Protein AF-A0A965GCB8-F1 (afdb_monomer)

Structure (mmCIF, N/CA/C/O backbone):
data_AF-A0A965GCB8-F1
#
_entry.id   AF-A0A965GCB8-F1
#
loop_
_atom_site.group_PDB
_atom_site.id
_atom_site.type_symbol
_atom_site.label_atom_id
_atom_site.label_alt_id
_atom_site.label_comp_id
_atom_site.label_asym_id
_atom_site.label_entity_id
_atom_site.label_seq_id
_atom_site.pdbx_PDB_ins_code
_atom_site.Cartn_x
_atom_site.Cartn_y
_atom_site.Cartn_z
_atom_site.occupancy
_atom_site.B_iso_or_equiv
_atom_site.auth_seq_id
_atom_site.auth_comp_id
_atom_site.auth_asym_id
_atom_site.auth_atom_id
_atom_site.pdbx_PDB_model_num
ATOM 1 N N . LEU A 1 1 ? 2.296 13.313 21.727 1.00 61.16 1 LEU A N 1
ATOM 2 C CA . LEU A 1 1 ? 1.169 13.905 22.484 1.00 61.16 1 LEU A CA 1
ATOM 3 C C . LEU A 1 1 ? 0.955 13.072 23.734 1.00 61.16 1 LEU A C 1
ATOM 5 O O . LEU A 1 1 ? 0.943 11.854 23.620 1.00 61.16 1 LEU A O 1
ATOM 9 N N . GLY A 1 2 ? 0.827 13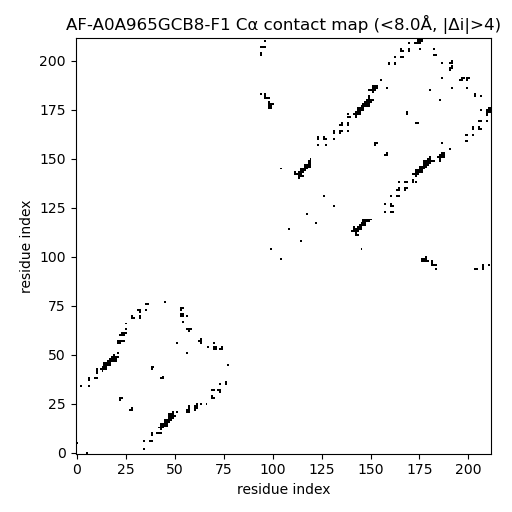.694 24.905 1.00 87.06 2 GLY A N 1
ATOM 10 C CA . GLY A 1 2 ? 0.393 12.970 26.103 1.00 87.06 2 GLY A CA 1
ATOM 11 C C . GLY A 1 2 ? -1.091 12.593 26.010 1.00 87.06 2 GLY A C 1
ATOM 12 O O . GLY A 1 2 ? -1.841 13.220 25.263 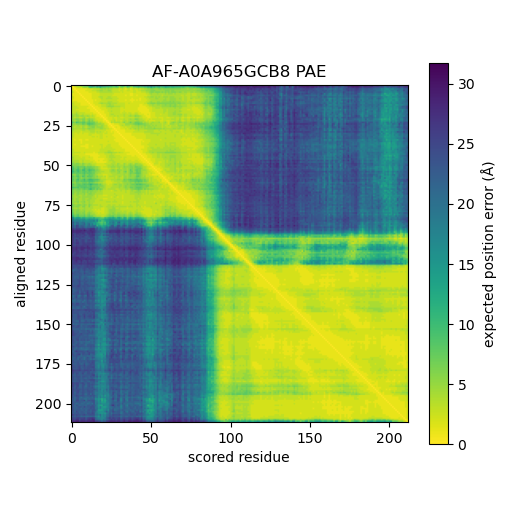1.00 87.06 2 GLY A O 1
ATOM 13 N N . PHE A 1 3 ? -1.528 11.600 26.789 1.00 90.69 3 PHE A N 1
ATOM 14 C CA . PHE A 1 3 ? -2.910 11.096 26.778 1.00 90.69 3 PHE A CA 1
ATOM 15 C C . PHE A 1 3 ? -3.968 12.210 26.917 1.00 90.69 3 PHE A C 1
ATOM 17 O O . PHE A 1 3 ? -4.876 12.316 26.096 1.00 90.69 3 PHE A O 1
ATOM 24 N N . ALA A 1 4 ? -3.822 13.087 27.918 1.00 91.69 4 ALA A N 1
ATOM 25 C CA . ALA A 1 4 ? -4.780 14.168 28.179 1.00 91.69 4 ALA A CA 1
ATOM 26 C C . ALA A 1 4 ? -4.882 15.165 27.012 1.00 91.69 4 ALA A C 1
ATOM 28 O O . ALA A 1 4 ? -5.954 15.696 26.704 1.00 91.69 4 ALA A O 1
ATOM 29 N N . GLU A 1 5 ? -3.763 15.404 26.333 1.00 94.62 5 GLU A N 1
ATOM 30 C CA . GLU A 1 5 ? -3.723 16.308 25.195 1.00 94.62 5 GLU A CA 1
ATOM 31 C C . GLU A 1 5 ? -4.331 15.663 23.952 1.00 94.62 5 GLU A C 1
ATOM 33 O O . GLU A 1 5 ? -5.097 16.318 23.250 1.00 94.62 5 GLU A O 1
ATOM 38 N N . ALA A 1 6 ? -4.097 14.364 23.737 1.00 93.69 6 ALA A N 1
ATOM 39 C CA . ALA A 1 6 ? -4.790 13.604 22.703 1.00 93.69 6 ALA A CA 1
ATOM 40 C C . ALA A 1 6 ? -6.312 13.675 22.908 1.00 93.69 6 ALA A C 1
ATOM 42 O O . ALA A 1 6 ? -7.025 14.096 22.002 1.00 93.69 6 ALA A O 1
ATOM 43 N N . VAL A 1 7 ? -6.821 13.382 24.112 1.00 94.94 7 VAL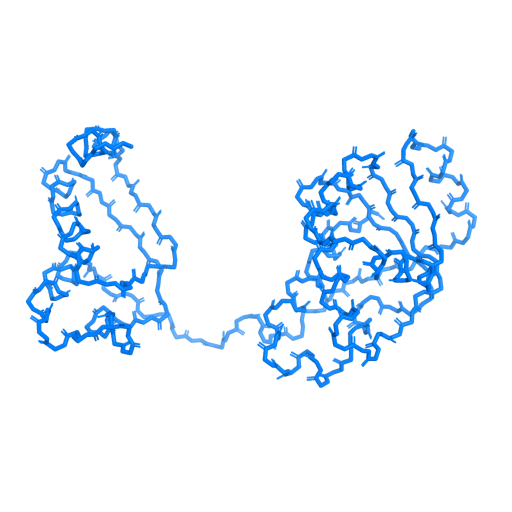 A N 1
ATOM 44 C CA . VAL A 1 7 ? -8.263 13.492 24.411 1.00 94.94 7 VAL A CA 1
ATOM 45 C C . VAL A 1 7 ? -8.783 14.899 24.109 1.00 94.94 7 VAL A C 1
ATOM 47 O O . VAL A 1 7 ? -9.825 15.054 23.475 1.00 94.94 7 VAL A O 1
ATOM 50 N N . THR A 1 8 ? -8.047 15.940 24.505 1.00 95.38 8 THR A N 1
ATOM 51 C CA . THR A 1 8 ? -8.426 17.333 24.227 1.00 95.38 8 THR A CA 1
ATOM 52 C C . THR A 1 8 ? -8.500 17.616 22.727 1.00 95.38 8 THR A C 1
ATOM 54 O O . THR A 1 8 ? -9.491 18.178 22.259 1.00 95.38 8 THR A O 1
ATOM 57 N N . GLN A 1 9 ? -7.496 17.208 21.951 1.00 95.75 9 GLN A N 1
ATOM 58 C CA . GLN A 1 9 ? -7.475 17.446 20.507 1.00 95.75 9 GLN A CA 1
ATOM 59 C C . GLN A 1 9 ? -8.575 16.670 19.783 1.00 95.75 9 GLN A C 1
ATOM 61 O O . GLN A 1 9 ? -9.304 17.251 18.980 1.00 95.75 9 GLN A O 1
ATOM 66 N N . PHE A 1 10 ? -8.742 15.388 20.107 1.00 95.56 10 PHE A N 1
ATOM 67 C CA . PHE A 1 10 ? -9.727 14.536 19.450 1.00 95.56 10 PHE A CA 1
ATOM 68 C C . PHE A 1 10 ? -11.166 14.838 19.890 1.00 95.56 10 PHE A C 1
ATOM 70 O O . PHE A 1 10 ? -12.093 14.621 19.114 1.00 95.56 10 PHE A O 1
ATOM 77 N N . SER A 1 11 ? -11.371 15.437 21.070 1.00 95.81 11 SER A N 1
ATOM 78 C CA . SER A 1 11 ? -12.710 15.838 21.531 1.00 95.81 11 SER A CA 1
ATOM 79 C C . SER A 1 11 ? -13.375 16.936 20.698 1.00 95.81 11 SER A C 1
ATOM 81 O O . SER A 1 11 ? -14.570 17.176 20.841 1.00 95.81 11 SER A O 1
ATOM 83 N N . LYS A 1 12 ? -12.620 17.603 19.819 1.00 96.00 12 LYS A N 1
ATOM 84 C CA . LYS A 1 12 ? -13.145 18.613 18.892 1.00 96.00 12 LYS A CA 1
ATOM 85 C C . LYS A 1 12 ? -13.920 18.000 17.717 1.00 96.00 12 LYS A C 1
ATOM 87 O O . LYS A 1 12 ? -14.656 18.719 17.043 1.00 96.00 12 LYS A O 1
ATOM 92 N N . TYR A 1 13 ? -13.755 16.704 17.452 1.00 96.81 13 TYR A N 1
ATOM 93 C CA . TYR A 1 13 ? -14.414 16.012 16.344 1.00 96.81 13 TYR A CA 1
ATOM 94 C C . TYR A 1 13 ? -15.725 15.360 16.786 1.00 96.81 13 TYR A C 1
ATOM 96 O O . TYR A 1 13 ? -15.893 14.985 17.938 1.00 96.81 13 TYR A O 1
ATOM 104 N N . LYS A 1 14 ? -16.661 15.185 15.847 1.00 96.00 14 LYS A N 1
ATOM 105 C CA . LYS A 1 14 ? -17.931 14.476 16.099 1.00 96.00 14 LYS A CA 1
ATOM 106 C C . LYS A 1 14 ? -17.857 12.978 15.788 1.00 96.00 14 LYS A C 1
ATOM 108 O O . LYS A 1 14 ? -18.641 12.204 16.330 1.00 96.00 14 LYS A O 1
ATOM 113 N N . LEU A 1 15 ? -16.943 12.586 14.901 1.00 95.44 15 LEU A N 1
ATOM 114 C CA . LEU A 1 15 ? -16.736 11.217 14.440 1.00 95.44 15 LEU A CA 1
ATOM 115 C C . LEU A 1 15 ? -15.235 10.962 14.298 1.00 95.44 15 LEU A C 1
ATOM 117 O O . LEU A 1 15 ? -14.533 11.774 13.697 1.00 95.44 15 LEU A O 1
ATOM 121 N N . LEU A 1 16 ? -14.778 9.832 14.824 1.00 94.31 16 LEU A N 1
ATOM 122 C CA . LEU A 1 16 ? -13.438 9.307 14.625 1.00 94.31 16 LEU A CA 1
ATOM 123 C C . LEU A 1 16 ? -13.535 7.976 13.871 1.00 94.31 16 LEU A C 1
ATOM 125 O O . LEU A 1 16 ? -14.153 7.030 14.359 1.00 94.31 16 LEU A O 1
ATOM 129 N N . CYS A 1 17 ? -12.937 7.918 12.684 1.00 94.75 17 CYS A N 1
ATOM 130 C CA . CYS A 1 17 ? -12.847 6.696 11.889 1.00 94.75 17 CYS A CA 1
ATOM 131 C C . CYS A 1 17 ? -11.462 6.077 12.084 1.00 94.75 17 CYS A C 1
ATOM 133 O O . CYS A 1 17 ? -10.464 6.752 11.835 1.00 94.75 17 CYS A O 1
ATOM 135 N N . ILE A 1 18 ? -11.404 4.824 12.530 1.00 90.94 18 ILE A N 1
ATOM 136 C CA . ILE A 1 18 ? -10.150 4.092 12.733 1.00 90.94 18 ILE A CA 1
ATOM 137 C C . ILE A 1 18 ? -10.144 2.897 11.790 1.00 90.94 18 ILE A C 1
ATOM 139 O O . ILE A 1 18 ? -10.986 2.008 11.899 1.00 90.94 18 ILE A O 1
ATOM 143 N N . ASP A 1 19 ? -9.209 2.897 10.853 1.00 91.69 19 ASP A N 1
ATOM 144 C CA . ASP A 1 19 ? -9.003 1.758 9.968 1.00 91.69 19 ASP A CA 1
ATOM 145 C C . ASP A 1 19 ? -8.098 0.723 10.650 1.00 91.69 19 ASP A C 1
ATOM 147 O O . ASP A 1 19 ? -7.233 1.096 11.442 1.00 91.69 19 ASP A O 1
ATOM 151 N N . GLU A 1 20 ? -8.317 -0.557 10.358 1.00 89.88 20 GLU A N 1
ATOM 152 C CA . GLU A 1 20 ? -7.523 -1.695 10.847 1.00 89.88 20 GLU A CA 1
ATOM 153 C C . GLU A 1 20 ? -7.314 -1.693 12.376 1.00 89.88 20 GLU A C 1
ATOM 155 O O . GLU A 1 20 ? -6.198 -1.755 12.887 1.00 89.88 20 GLU A O 1
ATOM 160 N N . PHE A 1 21 ? -8.412 -1.621 13.133 1.00 89.94 21 PHE A N 1
ATOM 161 C CA . PHE A 1 21 ? -8.385 -1.610 14.593 1.00 89.94 21 PHE A CA 1
ATOM 162 C C . PHE A 1 21 ? -7.965 -2.972 15.169 1.00 89.94 21 PHE A C 1
ATOM 164 O O . PHE A 1 21 ? -8.714 -3.954 15.094 1.00 89.94 21 PHE A O 1
ATOM 171 N N . GLU A 1 22 ? -6.783 -3.004 15.785 1.00 87.12 22 GLU A N 1
ATOM 172 C CA . GLU A 1 22 ? -6.173 -4.169 16.431 1.00 87.12 22 GLU A CA 1
ATOM 173 C C . GLU A 1 22 ? -5.554 -3.774 17.788 1.00 87.12 22 GLU A C 1
ATOM 175 O O . GLU A 1 22 ? -5.280 -2.600 18.042 1.00 87.12 22 GLU A O 1
ATOM 180 N N . LEU A 1 23 ? -5.371 -4.753 18.683 1.00 86.44 23 LEU A N 1
ATOM 181 C CA . LEU A 1 23 ? -4.733 -4.574 19.992 1.00 86.44 23 LEU A CA 1
ATOM 182 C C . LEU A 1 23 ? -3.497 -5.472 20.071 1.00 86.44 23 LEU A C 1
ATOM 184 O O . LEU A 1 23 ? -3.629 -6.695 19.998 1.00 86.44 23 LEU A O 1
ATOM 188 N N . ASP A 1 24 ? -2.321 -4.869 20.230 1.00 83.62 24 ASP A N 1
ATOM 189 C CA . ASP A 1 24 ? -1.038 -5.579 20.157 1.00 83.62 24 ASP A CA 1
ATOM 190 C C . ASP A 1 24 ? -0.452 -5.932 21.524 1.00 83.62 24 ASP A C 1
ATOM 192 O O . ASP A 1 24 ? 0.185 -6.977 21.668 1.00 83.62 24 ASP A O 1
ATOM 196 N N . ASP A 1 25 ? -0.707 -5.116 22.547 1.00 86.38 25 ASP A N 1
ATOM 197 C CA . ASP A 1 25 ? -0.252 -5.386 23.905 1.00 86.38 25 ASP A CA 1
ATOM 198 C C . ASP A 1 25 ? -1.241 -4.895 24.984 1.00 86.38 25 ASP A C 1
ATOM 200 O O . ASP A 1 25 ? -2.189 -4.140 24.710 1.00 86.38 25 ASP A O 1
ATOM 204 N N . PRO A 1 26 ? -1.057 -5.332 26.243 1.00 80.31 26 PRO A N 1
ATOM 205 C CA . PRO A 1 26 ? -1.973 -4.981 27.319 1.00 80.31 26 PRO A CA 1
ATOM 206 C C . PRO A 1 26 ? -1.976 -3.504 27.734 1.00 80.31 26 PRO A C 1
ATOM 208 O O . PRO A 1 26 ? -3.011 -2.984 28.159 1.00 80.31 26 PRO A O 1
ATOM 211 N N . GLY A 1 27 ? -0.829 -2.829 27.653 1.00 83.81 27 GLY A N 1
ATOM 212 C CA . GLY A 1 27 ? -0.702 -1.411 27.979 1.00 83.81 27 GLY A CA 1
ATOM 213 C C . GLY A 1 27 ? -1.492 -0.559 26.996 1.00 83.81 27 GLY A C 1
ATOM 214 O O . GLY A 1 27 ? -2.319 0.261 27.410 1.00 83.81 27 GLY A O 1
ATOM 215 N N . ASP A 1 28 ? -1.319 -0.838 25.708 1.00 81.88 28 ASP A N 1
ATOM 216 C CA . ASP A 1 28 ? -2.066 -0.195 24.630 1.00 81.88 28 ASP A CA 1
ATOM 217 C C . ASP A 1 28 ? -3.569 -0.458 24.746 1.00 81.88 28 ASP A C 1
ATOM 219 O O . ASP A 1 28 ? -4.376 0.461 24.599 1.00 81.88 28 ASP A O 1
ATOM 223 N N . THR A 1 29 ? -3.960 -1.675 25.131 1.00 82.88 29 THR A N 1
ATOM 224 C CA . THR A 1 29 ? -5.364 -2.032 25.391 1.00 82.88 29 THR A CA 1
ATOM 225 C C . THR A 1 29 ? -5.988 -1.163 26.485 1.00 82.88 29 THR A C 1
ATOM 227 O O . THR A 1 29 ? -7.082 -0.614 26.307 1.00 82.88 29 THR A O 1
ATOM 230 N N . MET A 1 30 ? -5.289 -0.983 27.611 1.00 85.31 30 MET A N 1
ATOM 231 C CA . MET A 1 30 ? -5.764 -0.137 28.710 1.00 85.31 30 MET A CA 1
ATOM 232 C C . MET A 1 30 ? -5.873 1.334 28.290 1.00 85.31 30 MET A C 1
ATOM 234 O O . MET A 1 30 ? -6.876 1.994 28.586 1.00 85.31 30 MET A O 1
ATOM 238 N N . ILE A 1 31 ? -4.864 1.848 27.581 1.00 88.94 31 ILE A N 1
ATOM 239 C CA . ILE A 1 31 ? -4.852 3.227 27.083 1.00 88.94 31 ILE A CA 1
ATOM 240 C C . ILE A 1 31 ? -5.997 3.443 26.093 1.00 88.94 31 ILE A C 1
ATOM 242 O O . ILE A 1 31 ? -6.744 4.412 26.232 1.00 88.94 31 ILE A O 1
ATOM 246 N N . MET A 1 32 ? -6.177 2.531 25.138 1.00 88.19 32 MET A N 1
ATOM 247 C CA . MET A 1 32 ? -7.207 2.619 24.109 1.00 88.19 32 MET A CA 1
ATOM 248 C C . MET A 1 32 ? -8.611 2.546 24.709 1.00 88.19 32 MET A C 1
ATOM 250 O O . MET A 1 32 ? -9.454 3.394 24.409 1.00 88.19 32 MET A O 1
ATOM 254 N N . SER A 1 33 ? -8.862 1.607 25.630 1.00 87.56 33 SER A N 1
ATOM 255 C CA . SER A 1 33 ? -10.155 1.523 26.319 1.00 87.56 33 SER A CA 1
ATOM 256 C C . SER A 1 33 ? -10.488 2.819 27.050 1.00 87.56 33 SER A C 1
ATOM 258 O O . SER A 1 33 ? -11.629 3.287 26.986 1.00 87.56 33 SER A O 1
ATOM 260 N N . ARG A 1 34 ? -9.505 3.413 27.732 1.00 91.06 34 ARG A N 1
ATOM 261 C CA . ARG A 1 34 ? -9.693 4.683 28.429 1.00 91.06 34 ARG A CA 1
ATOM 262 C C . ARG A 1 34 ? -9.930 5.830 27.447 1.00 91.06 34 ARG A C 1
ATOM 264 O O . ARG A 1 34 ? -10.823 6.644 27.668 1.00 91.06 34 ARG A O 1
ATOM 271 N N . PHE A 1 35 ? -9.158 5.881 26.366 1.00 92.12 35 PHE A N 1
ATOM 272 C CA . PHE A 1 35 ? -9.241 6.916 25.343 1.00 92.12 35 PHE A CA 1
ATOM 273 C C . PHE A 1 35 ? -10.623 6.959 24.683 1.00 92.12 35 PHE A C 1
ATOM 275 O O . PHE A 1 35 ? -11.268 8.009 24.669 1.00 92.12 35 PHE A O 1
ATOM 282 N N . LEU A 1 36 ? -11.115 5.808 24.217 1.00 91.56 36 LEU A N 1
ATOM 283 C CA . LEU A 1 36 ? -12.436 5.685 23.600 1.00 91.56 36 LEU A CA 1
ATOM 284 C C . LEU A 1 36 ? -13.547 6.088 24.574 1.00 91.56 36 LEU A C 1
ATOM 286 O O . LEU A 1 36 ? -14.446 6.842 24.208 1.00 91.56 36 LEU A O 1
ATOM 290 N N . LYS A 1 37 ? -13.452 5.666 25.840 1.00 91.31 37 LYS A N 1
ATOM 291 C CA . LYS A 1 37 ? -14.438 6.013 26.871 1.00 91.31 37 LYS A CA 1
ATOM 292 C C . LYS A 1 37 ? -14.480 7.516 27.159 1.00 91.31 37 LYS A C 1
ATOM 294 O O . LYS A 1 37 ? -15.565 8.092 27.234 1.00 91.31 37 LYS A O 1
ATOM 299 N N . GL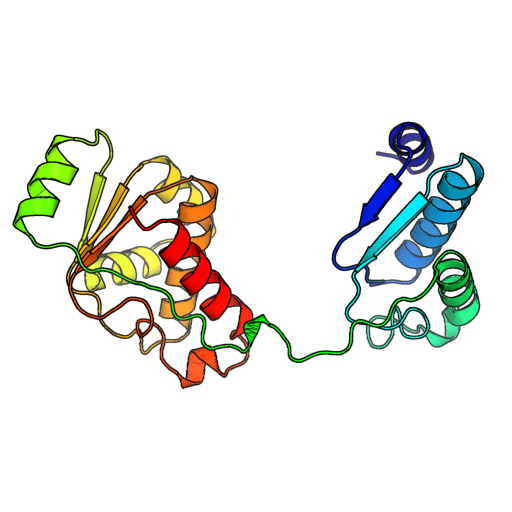U A 1 38 ? -13.324 8.164 27.309 1.00 94.12 38 GLU A N 1
ATOM 300 C CA . GLU A 1 38 ? -13.255 9.609 27.570 1.00 94.12 38 GLU A CA 1
ATOM 301 C C . GLU A 1 38 ? -13.760 10.438 26.380 1.00 94.12 38 GLU A C 1
ATOM 303 O O . GLU A 1 38 ? -14.464 11.431 26.572 1.00 94.12 38 GLU A O 1
ATOM 308 N N . LEU A 1 39 ? -13.454 10.019 25.152 1.00 94.50 39 LEU A N 1
ATOM 309 C CA . LEU A 1 39 ? -13.965 10.666 23.946 1.00 94.50 39 LEU A CA 1
ATOM 310 C C . LEU A 1 39 ? -15.471 10.434 23.755 1.00 94.50 39 LEU A C 1
ATOM 312 O O . LEU A 1 39 ? -16.195 11.383 23.447 1.00 94.50 39 LEU A O 1
ATOM 316 N N . SER A 1 40 ? -15.967 9.223 24.026 1.00 92.50 40 SER A N 1
ATOM 317 C CA . SER A 1 40 ? -17.403 8.919 23.992 1.00 92.50 40 SER A CA 1
ATOM 318 C C . SER A 1 40 ? -18.182 9.798 24.968 1.00 92.50 40 SER A C 1
ATOM 320 O O . SER A 1 40 ? -19.228 10.345 24.620 1.00 92.50 40 SER A O 1
ATOM 322 N N . ALA A 1 41 ? -17.657 9.992 26.184 1.00 92.81 41 ALA A N 1
ATOM 323 C CA . ALA A 1 41 ? -18.266 10.863 27.190 1.00 92.81 41 ALA A CA 1
ATOM 324 C C . ALA A 1 41 ? -18.324 12.339 26.753 1.00 92.81 41 ALA A C 1
ATOM 326 O O . ALA A 1 41 ? -19.163 13.097 27.237 1.00 92.81 41 ALA A O 1
ATOM 327 N N . LYS A 1 42 ? -17.459 12.747 25.818 1.00 94.50 42 LYS A N 1
ATOM 328 C CA . LYS A 1 42 ? -17.448 14.082 25.200 1.00 94.50 42 LYS A CA 1
ATOM 329 C C . LYS A 1 42 ? -18.298 14.163 23.922 1.00 94.50 42 LYS A C 1
ATOM 331 O O . LYS A 1 42 ? -18.307 15.201 23.270 1.00 94.50 42 LYS A O 1
ATOM 336 N N . GLY A 1 43 ? -19.031 13.103 23.577 1.00 93.88 43 GLY A N 1
ATOM 337 C CA . GLY A 1 43 ? -19.948 13.065 22.436 1.00 93.88 43 GLY A CA 1
ATOM 338 C C . GLY A 1 43 ? -19.304 12.675 21.104 1.00 93.88 43 GLY A C 1
ATOM 339 O O . GLY A 1 43 ? -19.963 12.778 20.067 1.00 93.88 43 GLY A O 1
ATOM 340 N N . VAL A 1 44 ? -18.047 12.221 21.111 1.00 96.25 44 VAL A N 1
ATOM 341 C CA . VAL A 1 44 ? -17.387 11.697 19.911 1.00 96.25 44 VAL A CA 1
ATOM 342 C C . VAL A 1 44 ? -17.918 10.296 19.616 1.00 96.25 44 VAL A C 1
ATOM 344 O O . VAL A 1 44 ? -17.965 9.445 20.502 1.00 96.25 44 VAL A O 1
ATOM 347 N N . ARG A 1 45 ? -18.319 10.051 18.368 1.00 94.31 45 ARG A N 1
ATOM 348 C CA . ARG A 1 45 ? -18.703 8.720 17.876 1.00 94.31 45 ARG A CA 1
ATOM 349 C C . ARG A 1 45 ? -17.531 8.051 17.172 1.00 94.31 45 ARG A C 1
ATOM 351 O O . ARG A 1 45 ? -16.640 8.737 16.675 1.00 94.31 45 ARG A O 1
ATOM 358 N N . PHE A 1 46 ? -17.570 6.729 17.068 1.00 92.88 46 PHE A N 1
ATOM 359 C CA . PHE A 1 46 ? -16.504 5.944 16.452 1.00 92.88 46 PHE A CA 1
ATOM 360 C C . PHE A 1 46 ? -17.046 5.079 15.320 1.00 92.88 46 PHE A C 1
ATOM 362 O O . PHE A 1 46 ? -18.149 4.542 15.418 1.00 92.88 46 PHE A O 1
ATOM 369 N N . ALA A 1 47 ? -16.248 4.928 14.271 1.00 93.81 47 ALA A N 1
ATOM 370 C CA . ALA A 1 47 ? -16.422 3.905 13.251 1.00 93.81 47 ALA A CA 1
ATOM 371 C C . ALA A 1 47 ? -15.085 3.191 13.076 1.00 93.81 47 ALA A C 1
ATOM 373 O O . ALA A 1 47 ? -14.060 3.852 12.918 1.00 93.81 47 ALA A O 1
ATOM 374 N N . THR A 1 48 ? -15.081 1.863 13.131 1.00 92.31 48 THR A N 1
ATOM 375 C CA . THR A 1 48 ? -13.850 1.086 12.990 1.00 92.31 48 THR A CA 1
ATOM 376 C C . THR A 1 48 ? -14.008 -0.037 11.983 1.00 92.31 48 THR A C 1
ATOM 378 O O . THR A 1 48 ? -15.100 -0.582 11.811 1.00 92.31 48 THR A O 1
ATOM 381 N N . THR A 1 49 ? -12.913 -0.375 11.308 1.00 92.19 49 THR A N 1
ATOM 382 C CA . THR A 1 49 ? -12.785 -1.622 10.548 1.00 92.19 49 THR A CA 1
ATOM 383 C C . THR A 1 49 ? -11.862 -2.555 11.327 1.00 92.19 49 THR A C 1
ATOM 385 O O . THR A 1 49 ? -10.911 -2.112 11.965 1.00 92.19 49 THR A O 1
ATOM 388 N N . SER A 1 50 ? -12.150 -3.853 11.329 1.00 89.81 50 SER A N 1
ATOM 389 C CA . SER A 1 50 ? -11.248 -4.854 11.897 1.00 89.81 50 SER A CA 1
ATOM 390 C C . SER A 1 50 ? -11.477 -6.188 11.206 1.00 89.81 50 SER A C 1
ATOM 392 O O . SER A 1 50 ? -12.611 -6.537 10.874 1.00 89.81 50 SER A O 1
ATOM 394 N N . ASN A 1 51 ? -10.396 -6.935 10.995 1.00 86.38 51 ASN A N 1
ATOM 395 C CA . ASN A 1 51 ? -10.478 -8.320 10.529 1.00 86.38 51 ASN A CA 1
ATOM 396 C C . ASN A 1 51 ? -10.781 -9.289 11.683 1.00 86.38 51 ASN A C 1
ATOM 398 O O . ASN A 1 51 ? -11.106 -10.451 11.441 1.00 86.38 51 ASN A O 1
ATOM 402 N N . THR A 1 52 ? -10.689 -8.809 12.924 1.00 83.56 52 THR A N 1
ATOM 403 C CA . THR A 1 52 ? -10.867 -9.597 14.138 1.00 83.56 52 THR A CA 1
ATOM 404 C C . THR A 1 52 ? -12.154 -9.153 14.830 1.00 83.56 52 THR A C 1
ATOM 406 O O . THR A 1 52 ? -12.365 -7.954 15.029 1.00 83.56 52 THR A O 1
ATOM 409 N N . PRO A 1 53 ? -13.055 -10.078 15.205 1.00 83.44 53 PRO A N 1
ATOM 410 C CA . PRO A 1 53 ? -14.245 -9.693 15.947 1.00 83.44 53 PRO A CA 1
ATOM 411 C C . PRO A 1 53 ? -13.841 -9.069 17.296 1.00 83.44 53 PRO A C 1
ATOM 413 O O . PRO A 1 53 ? -12.869 -9.524 17.899 1.00 83.44 53 PRO A O 1
ATOM 416 N N . PRO A 1 54 ? -14.591 -8.084 17.825 1.00 81.88 54 PRO A N 1
ATOM 417 C CA . PRO A 1 54 ? -14.204 -7.363 19.040 1.00 81.88 54 PRO A CA 1
ATOM 418 C C . PRO A 1 54 ? -13.853 -8.244 20.247 1.00 81.88 54 PRO A C 1
ATOM 420 O O . PRO A 1 54 ? -12.931 -7.919 20.984 1.00 81.88 54 PRO A O 1
ATOM 423 N N . ALA A 1 55 ? -14.539 -9.377 20.436 1.00 79.25 55 ALA A N 1
ATOM 424 C CA . ALA A 1 55 ? -14.275 -10.306 21.541 1.00 79.25 55 ALA A CA 1
ATOM 425 C C . ALA A 1 55 ? -12.947 -11.084 21.413 1.00 79.25 55 ALA A C 1
ATOM 427 O O . ALA A 1 55 ? -12.464 -11.617 22.407 1.00 79.25 55 ALA A O 1
ATOM 428 N N . ALA A 1 56 ? -12.371 -11.142 20.210 1.00 84.19 56 ALA A N 1
ATOM 429 C CA . ALA A 1 56 ? -11.100 -11.802 19.913 1.00 84.19 56 ALA A CA 1
ATOM 430 C C . ALA A 1 56 ? -9.945 -10.799 19.730 1.00 84.19 56 ALA A C 1
ATOM 432 O O . ALA A 1 56 ? -8.851 -11.171 19.308 1.00 84.19 56 ALA A O 1
ATOM 433 N N . LEU A 1 57 ? -10.159 -9.508 20.015 1.00 85.25 57 LEU A N 1
ATOM 434 C CA . LEU A 1 57 ? -9.077 -8.526 19.949 1.00 85.25 57 LEU A CA 1
ATOM 435 C C . LEU A 1 57 ? -7.946 -8.918 20.908 1.00 85.25 57 LEU A C 1
ATOM 437 O O . LEU A 1 57 ? -8.188 -9.242 22.068 1.00 85.25 57 LEU A O 1
ATOM 441 N N . GLY A 1 58 ? -6.707 -8.883 20.416 1.00 82.25 58 GLY A N 1
ATOM 442 C CA . GLY A 1 58 ? -5.525 -9.295 21.176 1.00 82.25 58 GLY A CA 1
ATOM 443 C C . GLY A 1 58 ? -5.233 -10.798 21.167 1.00 82.25 58 GLY A C 1
ATOM 444 O O . GLY A 1 58 ? -4.167 -11.205 21.638 1.00 82.25 58 GLY A O 1
ATOM 445 N N . GLU A 1 59 ? -6.126 -11.630 20.618 1.00 83.62 59 GLU A N 1
ATOM 446 C CA . GLU A 1 59 ? -5.884 -13.067 20.474 1.00 83.62 59 GLU A CA 1
ATOM 447 C C . GLU A 1 59 ? -4.635 -13.318 19.612 1.00 83.62 59 GLU A C 1
ATOM 449 O O . GLU A 1 59 ? -4.448 -12.721 18.551 1.00 83.62 59 GLU A O 1
ATOM 454 N N . GLY A 1 60 ? -3.727 -14.163 20.109 1.00 82.94 60 GLY A N 1
ATOM 455 C CA . GLY A 1 60 ? -2.443 -14.442 19.458 1.00 82.94 60 GLY A CA 1
ATOM 456 C C . GLY A 1 60 ? -1.407 -13.309 19.528 1.00 82.94 60 GLY A C 1
ATOM 457 O O . GLY A 1 60 ? -0.299 -13.496 19.028 1.00 82.94 60 GLY A O 1
ATOM 458 N N . ARG A 1 61 ? -1.726 -12.162 20.148 1.00 82.31 61 ARG A N 1
ATOM 459 C CA . ARG A 1 61 ? -0.809 -11.015 20.321 1.00 82.31 61 ARG A CA 1
ATOM 460 C C . ARG A 1 61 ? -0.275 -10.920 21.751 1.00 82.31 61 ARG A C 1
ATOM 462 O O . ARG A 1 61 ? 0.923 -10.759 21.959 1.00 82.31 61 ARG A O 1
ATOM 469 N N . PHE A 1 62 ? -1.147 -11.093 22.742 1.00 83.62 62 PHE A N 1
ATOM 470 C CA . PHE A 1 62 ? -0.788 -11.122 24.162 1.00 83.62 62 PHE A CA 1
ATOM 471 C C . PHE A 1 62 ? -1.678 -12.108 24.929 1.00 83.62 62 PHE A C 1
ATOM 473 O O . PHE A 1 62 ? -2.528 -12.777 24.344 1.00 83.62 62 PHE A O 1
ATOM 480 N N . ALA A 1 63 ? -1.490 -12.216 26.249 1.00 84.12 63 ALA A N 1
ATOM 481 C CA . ALA A 1 63 ? -2.347 -13.017 27.128 1.00 84.12 63 ALA A CA 1
ATOM 482 C C . ALA A 1 63 ? -3.751 -12.386 27.273 1.00 84.12 63 ALA A C 1
ATOM 484 O O . ALA A 1 63 ? -4.130 -11.926 28.350 1.00 84.12 63 ALA A O 1
ATOM 485 N N . ALA A 1 64 ? -4.509 -12.333 26.173 1.00 81.50 64 ALA A N 1
ATOM 486 C CA . ALA A 1 64 ? -5.784 -11.631 26.038 1.00 81.50 64 ALA A CA 1
ATOM 487 C C . ALA A 1 64 ? -6.851 -12.123 27.023 1.00 81.50 64 ALA A C 1
ATOM 489 O O . ALA A 1 64 ? -7.694 -11.346 27.464 1.00 81.50 64 ALA A O 1
ATOM 490 N N . GLU A 1 65 ? -6.779 -13.389 27.439 1.00 83.12 65 GLU A N 1
ATOM 491 C CA . GLU A 1 65 ? -7.610 -13.966 28.503 1.00 83.12 65 GLU A CA 1
ATOM 492 C C . GLU A 1 65 ? -7.551 -13.145 29.803 1.00 83.12 65 GLU A C 1
ATOM 494 O O . GLU A 1 65 ? -8.574 -12.933 30.455 1.00 83.12 65 GLU A O 1
ATOM 499 N N . GLY A 1 66 ? -6.373 -12.610 30.145 1.00 84.06 66 GLY A N 1
ATOM 500 C CA . GLY A 1 66 ? -6.170 -11.770 31.327 1.00 84.06 66 GLY A CA 1
ATOM 501 C C . GLY A 1 66 ? -6.774 -10.365 31.222 1.00 84.06 66 GLY A C 1
ATOM 502 O O . GLY A 1 66 ? -6.928 -9.703 32.244 1.00 84.06 66 GLY A O 1
ATOM 503 N N . PHE A 1 67 ? -7.146 -9.929 30.015 1.00 84.69 67 PHE A N 1
ATOM 504 C CA . PHE A 1 67 ? -7.640 -8.578 29.706 1.00 84.69 67 PHE A CA 1
ATOM 505 C C . PHE A 1 67 ? -9.035 -8.595 29.073 1.00 84.69 67 PHE A C 1
ATOM 507 O O . PHE A 1 67 ? -9.473 -7.641 28.427 1.00 84.69 67 PHE A O 1
ATOM 514 N N . GLN A 1 68 ? -9.767 -9.697 29.253 1.00 84.75 68 GLN A N 1
ATOM 515 C CA . GLN A 1 68 ? -11.112 -9.859 28.704 1.00 84.75 68 GLN A CA 1
ATOM 516 C C . GLN A 1 68 ? -12.064 -8.753 29.166 1.00 84.75 68 GLN A C 1
ATOM 518 O O . G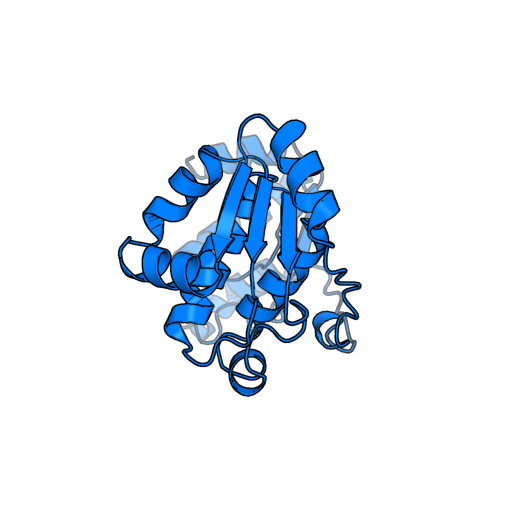LN A 1 68 ? -12.936 -8.341 28.410 1.00 84.75 68 GLN A O 1
ATOM 523 N N . ARG A 1 69 ? -11.896 -8.219 30.382 1.00 85.50 69 ARG A N 1
ATOM 524 C CA . ARG A 1 69 ? -12.744 -7.124 30.879 1.00 85.50 69 ARG A CA 1
ATOM 525 C C . ARG A 1 69 ? -12.555 -5.849 30.063 1.00 85.50 69 ARG A C 1
ATOM 527 O O . ARG A 1 69 ? -13.536 -5.195 29.719 1.00 85.50 69 ARG A O 1
ATOM 534 N N . GLU A 1 70 ? -11.315 -5.509 29.745 1.00 86.81 70 GLU A N 1
ATOM 535 C CA . GLU A 1 70 ? -10.942 -4.336 28.961 1.00 86.81 70 GLU A CA 1
ATOM 536 C C . GLU A 1 70 ? -11.380 -4.506 27.506 1.00 86.81 70 GLU A C 1
ATOM 538 O O . GLU A 1 70 ? -12.000 -3.603 26.946 1.00 86.81 70 GLU A O 1
ATOM 543 N N . ILE A 1 71 ? -11.154 -5.688 26.928 1.00 86.56 71 ILE A N 1
ATOM 544 C CA . ILE A 1 71 ? -11.604 -6.036 25.574 1.00 86.56 71 ILE A CA 1
ATOM 545 C C . ILE A 1 71 ? -13.131 -5.921 25.466 1.00 86.56 71 ILE A C 1
ATOM 547 O O . ILE A 1 71 ? -13.640 -5.270 24.555 1.00 86.56 71 ILE A O 1
ATOM 551 N N . GLN A 1 72 ? -13.878 -6.466 26.431 1.00 86.81 72 GLN A N 1
ATOM 552 C CA . GLN A 1 72 ? -15.341 -6.350 26.475 1.00 86.81 72 GLN A CA 1
ATOM 553 C C . GLN A 1 72 ? -15.801 -4.902 26.688 1.00 86.81 72 GLN A C 1
ATOM 555 O O . GLN A 1 72 ? -16.775 -4.462 26.078 1.00 86.81 72 GLN A O 1
ATOM 560 N N . SER A 1 73 ? -15.087 -4.132 27.512 1.00 85.50 73 SER A N 1
ATOM 561 C CA . SER A 1 73 ? -15.342 -2.700 27.698 1.00 85.50 73 SER A CA 1
ATOM 562 C C . SER A 1 73 ? -15.197 -1.938 26.378 1.00 85.50 73 SER A C 1
ATOM 564 O O . SER A 1 73 ? -16.095 -1.173 26.026 1.00 85.50 73 SER A O 1
ATOM 566 N N . VAL A 1 74 ? -14.137 -2.196 25.605 1.00 86.12 74 VAL A N 1
ATOM 567 C CA . VAL A 1 74 ? -13.959 -1.634 24.257 1.00 86.12 74 VAL A CA 1
ATOM 568 C C . VAL A 1 74 ? -15.089 -2.087 23.337 1.00 86.12 74 VAL A C 1
ATOM 570 O O . VAL A 1 74 ? -15.767 -1.243 22.759 1.00 86.12 74 VAL A O 1
ATOM 573 N N . ALA A 1 75 ? -15.346 -3.394 23.254 1.00 85.62 75 ALA A N 1
ATOM 574 C CA . ALA A 1 75 ? -16.377 -3.971 22.394 1.00 85.62 75 ALA A CA 1
ATOM 575 C C . ALA A 1 75 ? -17.772 -3.380 22.662 1.00 85.62 75 ALA A C 1
ATOM 577 O O . ALA A 1 75 ? -18.508 -3.103 21.720 1.00 85.62 75 ALA A O 1
ATOM 578 N N . SER A 1 76 ? -18.110 -3.112 23.928 1.00 86.19 76 SER A N 1
ATOM 579 C CA . SER A 1 76 ? -19.401 -2.536 24.330 1.00 86.19 76 SER A CA 1
ATOM 580 C C . SER A 1 76 ? -19.667 -1.128 23.784 1.00 86.19 76 SER A C 1
ATOM 582 O O . SER A 1 76 ? -20.814 -0.685 23.773 1.00 86.19 76 SER A O 1
ATOM 584 N N . GLN A 1 77 ? -18.629 -0.415 23.330 1.00 83.81 77 GLN A N 1
ATOM 585 C CA . GLN A 1 77 ? -18.770 0.908 22.715 1.00 83.81 77 GLN A CA 1
ATOM 586 C C . GLN A 1 77 ? -19.213 0.834 21.246 1.00 83.81 77 GLN A C 1
ATOM 588 O O . GLN A 1 77 ? -19.538 1.866 20.657 1.00 83.81 77 GLN A O 1
ATOM 593 N N . PHE A 1 78 ? -19.228 -0.360 20.645 1.00 87.94 78 PHE A N 1
ATOM 594 C CA . PHE A 1 78 ? -19.474 -0.547 19.220 1.00 87.94 78 PHE A CA 1
ATOM 595 C C . PHE A 1 78 ? -20.740 -1.357 18.952 1.00 87.94 78 PHE A C 1
ATOM 597 O O . PHE A 1 78 ? -21.028 -2.360 19.602 1.00 87.94 78 PHE A O 1
ATOM 604 N N . VAL A 1 79 ? -21.465 -0.951 17.911 1.00 90.31 79 VAL A N 1
ATOM 605 C CA . VAL A 1 79 ? -22.434 -1.818 17.238 1.00 90.31 79 VAL A CA 1
ATOM 606 C C . VAL A 1 79 ? -21.676 -2.584 16.161 1.00 90.31 79 VAL A C 1
ATOM 608 O O . VAL A 1 79 ? -21.067 -1.978 15.280 1.00 90.31 79 VAL A O 1
ATOM 611 N N . ILE A 1 80 ? -21.690 -3.912 16.244 1.00 88.69 80 ILE A N 1
ATOM 612 C CA . ILE A 1 80 ? -20.911 -4.767 15.348 1.00 88.69 80 ILE A CA 1
ATOM 613 C C . ILE A 1 80 ? -21.701 -5.004 14.064 1.00 88.69 80 ILE A C 1
ATOM 615 O O . ILE A 1 80 ? -22.722 -5.689 14.068 1.00 88.69 80 ILE A O 1
ATOM 619 N N . CYS A 1 81 ? -21.186 -4.482 12.955 1.00 89.69 81 CYS A N 1
ATOM 620 C CA . CYS A 1 81 ? -21.682 -4.782 11.618 1.00 89.69 81 CYS A CA 1
ATOM 621 C C . CYS A 1 81 ? -20.733 -5.779 10.954 1.00 89.69 81 CYS A C 1
ATOM 623 O O . CYS A 1 81 ? -19.643 -5.408 10.520 1.00 89.69 81 CYS A O 1
ATOM 625 N N . ARG A 1 82 ? -21.135 -7.052 10.875 1.00 86.06 82 ARG A N 1
ATOM 626 C CA . ARG A 1 82 ? -20.358 -8.056 10.146 1.00 86.06 82 ARG A CA 1
ATOM 627 C C . ARG A 1 82 ? -20.556 -7.851 8.649 1.00 86.06 82 ARG A C 1
ATOM 629 O O . ARG A 1 82 ? -21.680 -7.916 8.158 1.00 86.06 82 ARG A O 1
ATOM 636 N N . ILE A 1 83 ? -19.461 -7.621 7.936 1.00 83.88 83 ILE A N 1
ATOM 637 C CA . ILE A 1 83 ? -19.463 -7.588 6.477 1.00 83.88 83 ILE A CA 1
ATOM 638 C C . ILE A 1 83 ? -19.159 -9.006 6.006 1.00 83.88 83 ILE A C 1
ATOM 640 O O . ILE A 1 83 ? -18.030 -9.479 6.114 1.00 83.88 83 ILE A O 1
ATOM 644 N N . GLU A 1 84 ? -20.196 -9.701 5.548 1.00 76.00 84 GLU A N 1
ATOM 645 C CA . GLU A 1 84 ? -20.064 -10.988 4.870 1.00 76.00 84 GLU A CA 1
ATOM 646 C C . GLU A 1 84 ? -19.967 -10.750 3.363 1.00 76.00 84 GLU A C 1
ATOM 648 O O . GLU A 1 84 ? -20.642 -9.884 2.805 1.00 76.00 84 GLU A O 1
ATOM 653 N N . GLY A 1 85 ? -19.101 -11.501 2.697 1.00 66.81 85 GLY A N 1
ATOM 654 C CA . GLY A 1 85 ? -18.886 -11.372 1.266 1.00 66.81 85 GLY A CA 1
ATOM 655 C C . GLY A 1 85 ? -17.558 -11.976 0.856 1.00 66.81 85 GLY A C 1
ATOM 656 O O . GLY A 1 85 ? -16.672 -12.196 1.682 1.00 66.81 85 GLY A O 1
ATOM 657 N N . GLU A 1 86 ? -17.427 -12.248 -0.436 1.00 59.09 86 GLU A N 1
ATOM 658 C CA . GLU A 1 86 ? -16.124 -12.558 -1.002 1.00 59.09 86 GLU A CA 1
ATOM 659 C C . GLU A 1 86 ? -15.212 -11.345 -0.831 1.00 59.09 86 GLU A C 1
ATOM 661 O O . GLU A 1 86 ? -15.646 -10.200 -0.989 1.00 59.09 86 GLU A O 1
ATOM 666 N N . ASP A 1 87 ? -13.945 -11.585 -0.500 1.00 62.59 87 ASP A N 1
ATOM 667 C CA . ASP A 1 87 ? -12.956 -10.517 -0.507 1.00 62.59 87 ASP A CA 1
ATOM 668 C C . ASP A 1 87 ? -12.946 -9.915 -1.920 1.00 62.59 87 ASP A C 1
ATOM 670 O O . ASP A 1 87 ? -12.562 -10.567 -2.888 1.00 62.59 87 ASP A O 1
ATOM 674 N N . TYR A 1 88 ? -13.399 -8.669 -2.064 1.00 54.72 88 TYR A N 1
ATOM 675 C CA . TYR A 1 88 ? -13.484 -8.004 -3.366 1.00 54.72 88 TYR A CA 1
ATOM 676 C C . TYR A 1 88 ? -12.099 -7.840 -4.017 1.00 54.72 88 TYR A C 1
ATOM 678 O O . TYR A 1 88 ? -12.021 -7.622 -5.224 1.00 54.72 88 TYR A O 1
ATOM 686 N N . ARG A 1 89 ? -11.006 -8.032 -3.260 1.00 55.19 89 ARG A N 1
ATOM 687 C CA . ARG A 1 89 ? -9.635 -8.152 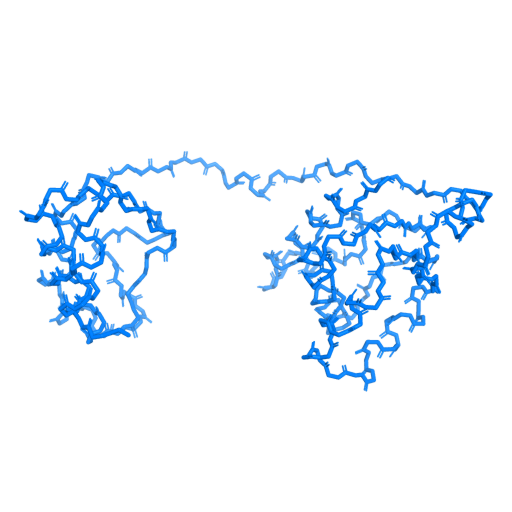-3.782 1.00 55.19 89 ARG A CA 1
ATOM 688 C C . ARG A 1 89 ? -9.391 -9.461 -4.555 1.00 55.19 89 ARG A C 1
ATOM 690 O O . ARG A 1 89 ? -8.321 -9.618 -5.134 1.00 55.19 89 ARG A O 1
ATOM 697 N N . HIS A 1 90 ? -10.310 -10.433 -4.508 1.00 47.06 90 HIS A N 1
ATOM 698 C CA . HIS A 1 90 ? -10.208 -11.744 -5.170 1.00 47.06 90 HIS A CA 1
ATOM 699 C C . HIS A 1 90 ? -10.862 -11.815 -6.544 1.00 47.06 90 HIS A C 1
ATOM 701 O O . HIS A 1 90 ? -10.625 -12.790 -7.260 1.00 47.06 90 HIS A O 1
ATOM 707 N N . ARG A 1 91 ? -11.607 -10.792 -6.977 1.00 49.09 91 ARG A N 1
ATOM 708 C CA . ARG A 1 91 ? -11.786 -10.645 -8.422 1.00 49.09 91 ARG A CA 1
ATOM 709 C C . ARG A 1 91 ? -10.385 -10.442 -8.976 1.00 49.09 91 ARG A C 1
ATOM 711 O O . ARG A 1 91 ? -9.675 -9.574 -8.470 1.00 49.09 91 ARG A O 1
ATOM 718 N N . LYS A 1 92 ? -9.971 -11.246 -9.964 1.00 51.59 92 LYS A N 1
ATOM 719 C CA . LYS A 1 92 ? -8.886 -10.835 -10.860 1.00 51.59 92 LYS A CA 1
ATOM 720 C C . LYS A 1 92 ? -9.257 -9.419 -11.266 1.00 51.59 92 LYS A C 1
ATOM 722 O O . LYS A 1 92 ? -10.245 -9.235 -11.969 1.00 51.59 92 LYS A O 1
ATOM 727 N N . ALA A 1 93 ? -8.589 -8.431 -10.687 1.00 56.22 93 ALA A N 1
ATOM 728 C CA . ALA A 1 93 ? -8.805 -7.066 -11.088 1.00 56.22 93 ALA A CA 1
ATOM 729 C C . ALA A 1 93 ? -8.355 -7.052 -12.544 1.00 56.22 93 ALA A C 1
ATOM 731 O O . ALA A 1 93 ? -7.181 -7.280 -12.838 1.00 56.22 93 ALA A O 1
ATOM 732 N N . GLU A 1 94 ? -9.320 -6.954 -13.454 1.00 64.94 94 GLU A N 1
ATOM 733 C CA . GLU A 1 94 ? -9.043 -6.751 -14.865 1.00 64.94 94 GLU A CA 1
ATOM 734 C C . GLU A 1 94 ? -8.484 -5.336 -14.971 1.00 64.94 94 GLU A C 1
ATOM 736 O O . GLU A 1 94 ? -9.210 -4.355 -15.102 1.00 64.94 94 GLU A O 1
ATOM 741 N N . TYR A 1 95 ? -7.176 -5.226 -14.765 1.00 74.81 95 TYR A N 1
ATOM 742 C CA . TYR A 1 95 ? -6.442 -4.002 -15.004 1.00 74.81 95 TYR A CA 1
ATOM 743 C C . TYR A 1 95 ? -6.296 -3.851 -16.517 1.00 74.81 95 TYR A C 1
ATOM 745 O O . TYR A 1 95 ? -5.711 -4.715 -17.174 1.00 74.81 95 TYR A O 1
ATOM 753 N N . ASP A 1 96 ? -6.829 -2.761 -17.063 1.00 80.31 96 ASP A N 1
ATOM 754 C CA . ASP A 1 96 ? -6.681 -2.397 -18.474 1.00 80.31 96 ASP A CA 1
ATOM 755 C C . ASP A 1 96 ? -5.287 -1.798 -18.708 1.00 80.31 96 ASP A C 1
ATOM 757 O O . ASP A 1 96 ? -5.119 -0.588 -18.865 1.00 80.31 96 ASP A O 1
ATOM 761 N N . PHE A 1 97 ? -4.264 -2.653 -18.635 1.00 85.00 97 PHE A N 1
ATOM 762 C CA . PHE A 1 97 ? -2.897 -2.258 -18.943 1.00 85.00 97 PHE A CA 1
ATOM 763 C C . PHE A 1 97 ? -2.713 -2.113 -20.449 1.00 85.00 97 PHE A C 1
ATOM 765 O O . PHE A 1 97 ? -2.870 -3.077 -21.197 1.00 85.00 97 PHE A O 1
ATOM 772 N N . ARG A 1 98 ? -2.312 -0.919 -20.880 1.00 85.12 98 ARG A N 1
ATOM 773 C CA . ARG A 1 98 ? -2.025 -0.603 -22.287 1.00 85.12 98 ARG A CA 1
ATOM 774 C C . ARG A 1 98 ? -0.540 -0.345 -22.514 1.00 85.12 98 ARG A C 1
ATOM 776 O O . ARG A 1 98 ? 0.039 0.558 -21.921 1.00 85.12 98 ARG A O 1
ATOM 783 N N . GLU A 1 99 ? 0.075 -1.141 -23.366 1.00 85.38 99 GLU A N 1
ATOM 784 C CA . GLU A 1 99 ? 1.439 -0.877 -23.808 1.00 85.38 99 GLU A CA 1
ATOM 785 C C . GLU A 1 99 ? 1.493 0.427 -24.623 1.00 85.38 99 GLU A C 1
ATOM 787 O O . GLU A 1 99 ? 0.516 0.778 -25.292 1.00 85.38 99 GLU A O 1
ATOM 792 N N . ILE A 1 100 ? 2.612 1.152 -24.573 1.00 83.75 100 ILE A N 1
ATOM 793 C CA . ILE A 1 100 ? 2.835 2.302 -25.457 1.00 83.75 100 ILE A CA 1
ATOM 794 C C . ILE A 1 100 ? 3.718 1.917 -26.645 1.00 83.75 100 ILE A C 1
ATOM 796 O O . ILE A 1 100 ? 4.651 1.136 -26.516 1.00 83.75 100 ILE A O 1
ATOM 800 N N . GLU A 1 101 ? 3.446 2.488 -27.815 1.00 78.12 101 GLU A N 1
ATOM 801 C CA . GLU A 1 101 ? 4.287 2.288 -29.000 1.00 78.12 101 GLU A CA 1
ATOM 802 C C . GLU A 1 101 ? 5.525 3.200 -28.959 1.00 78.12 101 GLU A C 1
ATOM 804 O O . GLU A 1 101 ? 5.458 4.326 -28.459 1.00 78.12 101 GLU A O 1
ATOM 809 N N . SER A 1 102 ? 6.645 2.758 -29.545 1.00 71.19 102 SER A N 1
ATOM 810 C CA . SER A 1 102 ? 7.920 3.500 -29.542 1.00 71.19 102 SER A CA 1
ATOM 811 C C . SER A 1 102 ? 7.830 4.960 -30.022 1.00 71.19 102 SER A C 1
ATOM 813 O O . SER A 1 102 ? 8.405 5.816 -29.351 1.00 71.19 102 SER A O 1
ATOM 815 N N . PRO A 1 103 ? 7.080 5.313 -31.091 1.00 63.06 103 PRO A N 1
ATOM 816 C CA . PRO A 1 103 ? 6.935 6.712 -31.516 1.00 63.06 103 PRO A CA 1
ATOM 817 C C . PRO A 1 103 ? 6.330 7.623 -30.437 1.00 63.06 103 PRO A C 1
ATOM 819 O O . PRO A 1 103 ? 6.617 8.814 -30.385 1.00 63.06 103 PRO A O 1
ATOM 822 N N . ARG A 1 104 ? 5.522 7.061 -29.530 1.00 73.06 104 ARG A N 1
ATOM 823 C CA . ARG A 1 104 ? 4.888 7.793 -28.429 1.00 73.06 104 ARG A CA 1
ATOM 824 C C . ARG A 1 104 ? 5.830 7.998 -27.239 1.00 73.06 104 ARG A C 1
ATOM 826 O O . ARG A 1 104 ? 5.627 8.931 -26.467 1.00 73.06 104 ARG A O 1
ATOM 833 N N . ILE A 1 105 ? 6.874 7.171 -27.101 1.00 76.25 105 ILE A N 1
ATOM 834 C CA . ILE A 1 105 ? 7.941 7.367 -26.103 1.00 76.25 105 ILE A CA 1
ATOM 835 C C . ILE A 1 105 ? 8.703 8.657 -26.406 1.00 76.25 105 ILE A C 1
ATOM 837 O O . ILE A 1 105 ? 8.925 9.458 -25.503 1.00 76.25 105 ILE A O 1
ATOM 841 N N . GLU A 1 106 ? 9.058 8.890 -27.671 1.00 77.69 106 GLU A N 1
ATOM 842 C CA . GLU A 1 106 ? 9.801 10.087 -28.085 1.00 77.69 106 GLU A CA 1
ATOM 843 C C . GLU A 1 106 ? 9.016 11.376 -27.788 1.00 77.69 106 GLU A C 1
ATOM 845 O O . GLU A 1 106 ? 9.575 12.345 -27.273 1.00 77.69 106 GLU A O 1
ATOM 850 N N . GLU A 1 107 ? 7.701 11.367 -28.017 1.00 77.31 107 GLU A N 1
ATOM 851 C CA . GLU A 1 107 ? 6.808 12.483 -27.681 1.00 77.31 107 GLU A CA 1
ATOM 852 C C . GLU A 1 107 ? 6.688 12.717 -26.164 1.00 77.31 107 GLU A C 1
ATOM 854 O O . GLU A 1 107 ? 6.662 13.863 -25.705 1.00 77.31 107 GLU A O 1
ATOM 859 N N . LEU A 1 108 ? 6.640 11.647 -25.362 1.00 75.50 108 LEU A N 1
ATOM 860 C CA . LEU A 1 108 ? 6.614 11.731 -23.895 1.00 75.50 108 LEU A CA 1
ATOM 861 C C . LEU A 1 108 ? 7.923 12.299 -23.339 1.00 75.50 108 LEU A C 1
ATOM 863 O O . LEU A 1 108 ? 7.900 13.181 -22.481 1.00 75.50 108 LEU A O 1
ATOM 867 N N . VAL A 1 109 ? 9.059 11.843 -23.870 1.00 77.06 109 VAL A N 1
ATOM 868 C CA . VAL A 1 109 ? 10.386 12.369 -23.523 1.00 77.06 109 VAL A CA 1
ATOM 869 C C . VAL A 1 109 ? 10.511 13.839 -23.925 1.00 77.06 109 VAL A C 1
ATOM 871 O O . VAL A 1 109 ? 11.106 14.622 -23.193 1.00 77.06 109 VAL A O 1
ATOM 874 N N . GLY A 1 110 ? 9.910 14.244 -25.046 1.00 71.75 110 GLY A N 1
ATOM 875 C CA . GLY A 1 110 ? 9.892 15.641 -25.483 1.00 71.75 110 GLY A CA 1
ATOM 876 C C . GLY A 1 110 ? 8.958 16.564 -24.687 1.00 71.75 110 GLY A C 1
ATOM 877 O O . GLY A 1 110 ? 9.099 17.782 -24.785 1.00 71.75 110 GLY A O 1
ATOM 878 N N . SER A 1 111 ? 8.006 16.021 -23.919 1.00 72.31 111 SER A N 1
ATOM 879 C CA . SER A 1 111 ? 6.947 16.789 -23.237 1.00 72.31 111 SER A CA 1
ATOM 880 C C . SER A 1 111 ? 7.032 16.794 -21.707 1.00 72.31 111 SER A C 1
ATOM 882 O O . SER A 1 111 ? 6.312 17.564 -21.067 1.00 72.31 111 SER A O 1
ATOM 884 N N . SER A 1 112 ? 7.909 15.986 -21.108 1.00 74.44 112 SER A N 1
ATOM 885 C CA . SER A 1 112 ? 8.208 16.007 -19.671 1.00 74.44 112 SER A CA 1
ATOM 886 C C . SER A 1 112 ? 9.659 16.424 -19.411 1.00 74.44 112 SER A C 1
ATOM 888 O O . SER A 1 112 ? 10.581 16.027 -20.117 1.00 74.44 112 SER A O 1
ATOM 890 N N . GLU A 1 113 ? 9.868 17.219 -18.359 1.00 76.62 113 GLU A N 1
ATOM 891 C CA . GLU A 1 113 ? 11.196 17.702 -17.963 1.00 76.62 113 GLU A CA 1
ATOM 892 C C . GLU A 1 113 ? 12.010 16.652 -17.189 1.00 76.62 113 GLU A C 1
ATOM 894 O O . GLU A 1 113 ? 13.228 16.792 -17.066 1.00 76.62 113 GLU A O 1
ATOM 899 N N . ARG A 1 114 ? 11.365 15.612 -16.634 1.00 90.31 114 ARG A N 1
ATOM 900 C CA . ARG A 1 114 ? 12.012 14.631 -15.746 1.00 90.31 114 ARG A CA 1
ATOM 901 C C . ARG A 1 114 ? 11.531 13.206 -16.017 1.00 90.31 114 ARG A C 1
ATOM 903 O O . ARG A 1 114 ? 10.871 12.580 -15.182 1.00 90.31 114 ARG A O 1
ATOM 910 N N . VAL A 1 115 ? 11.895 12.694 -17.189 1.00 92.25 115 VAL A N 1
ATOM 911 C CA . VAL A 1 115 ? 11.607 11.317 -17.612 1.00 92.25 115 VAL A CA 1
ATOM 912 C C . VAL A 1 115 ? 12.791 10.403 -17.320 1.00 92.25 115 VAL A C 1
ATOM 914 O O . VAL A 1 115 ? 13.924 10.708 -17.690 1.00 92.25 115 VAL A O 1
ATOM 917 N N . LEU A 1 116 ? 12.525 9.249 -16.709 1.00 93.75 116 LEU A N 1
ATOM 918 C CA . LEU A 1 116 ? 13.460 8.127 -16.692 1.00 93.75 116 LEU A CA 1
ATOM 919 C C . LEU A 1 116 ? 12.975 7.061 -17.666 1.00 93.75 116 LEU A C 1
ATOM 921 O O . LEU A 1 116 ? 11.928 6.457 -17.446 1.00 93.75 116 LEU A O 1
ATOM 925 N N . VAL A 1 117 ? 13.761 6.823 -18.711 1.00 93.56 117 VAL A N 1
ATOM 926 C CA . VAL A 1 117 ? 13.587 5.696 -19.631 1.00 93.56 117 VAL A CA 1
ATOM 927 C C . VAL A 1 117 ? 14.640 4.651 -19.287 1.00 93.56 117 VAL A C 1
ATOM 929 O O . VAL A 1 117 ? 15.820 4.984 -19.165 1.00 93.56 117 VAL A O 1
ATOM 932 N N . SER A 1 118 ? 14.226 3.406 -19.072 1.00 95.44 118 SER A N 1
ATOM 933 C CA . SER A 1 118 ? 15.154 2.314 -18.780 1.00 95.44 118 SER A CA 1
ATOM 934 C C . SER A 1 118 ? 14.585 0.977 -19.226 1.00 95.44 118 SER A C 1
ATOM 936 O O . SER A 1 118 ? 13.389 0.714 -19.072 1.00 95.44 118 SER A O 1
ATOM 938 N N . LYS A 1 119 ? 15.463 0.094 -19.707 1.00 96.94 119 LYS A N 1
ATOM 939 C CA . LYS A 1 119 ? 15.119 -1.315 -19.898 1.00 96.94 119 LYS A CA 1
ATOM 940 C C . LYS A 1 119 ? 14.778 -1.959 -18.570 1.00 96.94 119 LYS A C 1
ATOM 942 O O . LYS A 1 119 ? 15.427 -1.703 -17.553 1.00 96.94 119 LYS A O 1
ATOM 947 N N . PHE A 1 120 ? 13.828 -2.883 -18.584 1.00 97.75 120 PHE A N 1
ATOM 948 C CA . PHE A 1 120 ? 13.368 -3.516 -17.361 1.00 97.75 120 PHE A CA 1
ATOM 949 C C . PHE A 1 120 ? 14.494 -4.259 -16.636 1.00 97.75 120 PHE A C 1
ATOM 951 O O . PHE A 1 120 ? 14.651 -4.119 -15.426 1.00 97.75 120 PHE A O 1
ATOM 958 N N . SER A 1 121 ? 15.366 -4.949 -17.376 1.00 97.44 121 SER A N 1
ATOM 959 C CA . SER A 1 121 ? 16.556 -5.602 -16.817 1.00 97.44 121 SER A CA 1
ATOM 960 C C . SER A 1 121 ? 17.516 -4.635 -16.119 1.00 97.44 121 SER A C 1
ATOM 962 O O . SER A 1 121 ? 18.082 -4.975 -15.083 1.00 97.44 121 SER A O 1
ATOM 964 N N . GLU A 1 122 ? 17.710 -3.435 -16.667 1.00 97.94 122 GLU A N 1
ATOM 965 C CA . GLU A 1 122 ? 18.614 -2.430 -16.099 1.00 97.94 122 GLU A CA 1
ATOM 966 C C . GLU A 1 122 ? 18.017 -1.806 -14.841 1.00 97.94 122 GLU A C 1
ATOM 968 O O . GLU A 1 122 ? 18.721 -1.641 -13.844 1.00 97.94 122 GLU A O 1
ATOM 973 N N . LEU A 1 123 ? 16.710 -1.536 -14.854 1.00 97.44 123 LEU A N 1
ATOM 974 C CA . LEU A 1 123 ? 15.980 -1.064 -13.685 1.00 97.44 123 LEU A CA 1
ATOM 975 C C . LEU A 1 123 ? 16.079 -2.069 -12.531 1.00 97.44 123 LEU A C 1
ATOM 977 O O . LEU A 1 123 ? 16.448 -1.695 -11.417 1.00 97.44 123 LEU A O 1
ATOM 981 N N . LEU A 1 124 ? 15.794 -3.348 -12.785 1.00 97.50 124 LEU A N 1
ATOM 982 C CA . LEU A 1 124 ? 15.849 -4.396 -11.761 1.00 97.50 124 LEU A CA 1
ATOM 983 C C . LEU A 1 124 ? 17.278 -4.597 -11.233 1.00 97.50 124 LEU A C 1
ATOM 985 O O . LEU A 1 124 ? 17.489 -4.636 -10.013 1.00 97.50 124 LEU A O 1
ATOM 989 N N . ALA A 1 125 ? 18.274 -4.602 -12.126 1.00 97.44 125 ALA A N 1
ATOM 990 C CA . ALA A 1 125 ? 19.681 -4.632 -11.745 1.00 97.44 125 ALA A CA 1
ATOM 991 C C . ALA A 1 125 ? 20.046 -3.430 -10.863 1.00 97.44 125 ALA A C 1
ATOM 993 O O . ALA A 1 125 ? 20.619 -3.614 -9.790 1.00 97.44 125 ALA A O 1
ATOM 994 N N . PHE A 1 126 ? 19.652 -2.211 -11.237 1.00 96.75 126 PHE A N 1
ATOM 995 C CA . PHE A 1 126 ? 19.890 -1.009 -10.440 1.00 96.75 126 PHE A CA 1
ATOM 996 C C . PHE A 1 126 ? 19.264 -1.117 -9.045 1.00 96.75 126 PHE A C 1
ATOM 998 O O . PHE A 1 126 ? 19.958 -0.906 -8.046 1.00 96.75 126 PHE A O 1
ATOM 1005 N N . LEU A 1 127 ? 17.997 -1.534 -8.946 1.00 95.88 127 LEU A N 1
ATOM 1006 C CA . LEU A 1 127 ? 17.308 -1.726 -7.665 1.00 95.88 127 LEU A CA 1
ATOM 1007 C C . LEU A 1 127 ? 18.020 -2.731 -6.754 1.00 95.88 127 LEU A C 1
ATOM 1009 O O . LEU A 1 127 ? 17.935 -2.598 -5.531 1.00 95.88 127 LEU A O 1
ATOM 1013 N N . SER A 1 128 ? 18.728 -3.713 -7.319 1.00 94.94 128 SER A N 1
ATOM 1014 C CA . SER A 1 128 ? 19.525 -4.670 -6.548 1.00 94.94 128 SER A CA 1
ATOM 1015 C C . SER A 1 128 ? 20.777 -4.059 -5.907 1.00 94.94 128 SER A C 1
ATOM 1017 O O . SER A 1 128 ? 21.221 -4.543 -4.865 1.00 94.94 128 SER A O 1
ATOM 1019 N N . THR A 1 129 ? 21.318 -2.983 -6.489 1.00 96.62 129 THR A N 1
ATOM 1020 C CA . THR A 1 129 ? 22.558 -2.333 -6.026 1.00 96.62 129 THR A CA 1
ATOM 1021 C C . THR A 1 129 ? 22.331 -1.319 -4.908 1.00 96.62 129 THR A C 1
ATOM 1023 O O . THR A 1 129 ? 23.261 -0.988 -4.171 1.00 96.62 129 THR A O 1
ATOM 1026 N N . ILE A 1 130 ? 21.100 -0.825 -4.755 1.00 93.75 130 ILE A N 1
ATOM 1027 C CA . ILE A 1 130 ? 20.760 0.221 -3.790 1.00 93.75 130 ILE A CA 1
ATOM 1028 C C . ILE A 1 130 ? 19.748 -0.263 -2.748 1.00 93.75 130 ILE A C 1
ATOM 1030 O O . ILE A 1 130 ? 18.803 -0.995 -3.030 1.00 93.75 130 ILE A O 1
ATOM 1034 N N . HIS A 1 131 ? 19.928 0.184 -1.503 1.00 93.56 131 HIS A N 1
ATOM 1035 C CA . HIS A 1 131 ? 19.006 -0.145 -0.418 1.00 93.56 131 HIS A CA 1
ATOM 1036 C C . HIS A 1 131 ? 17.625 0.501 -0.633 1.00 93.56 131 HIS A C 1
ATOM 1038 O O . HIS A 1 131 ? 17.533 1.669 -1.014 1.00 93.56 131 HIS A O 1
ATOM 1044 N N . GLN A 1 132 ? 16.550 -0.217 -0.287 1.00 89.62 132 GLN A N 1
ATOM 1045 C CA . GLN A 1 132 ? 15.155 0.191 -0.530 1.00 89.62 132 GLN A CA 1
ATOM 1046 C C . GLN A 1 132 ? 14.783 1.556 0.076 1.00 89.62 132 GLN A C 1
ATOM 1048 O O . GLN A 1 132 ? 13.959 2.283 -0.472 1.00 89.62 132 GLN A O 1
ATOM 1053 N N . SER A 1 133 ? 15.433 1.964 1.172 1.00 91.06 133 SER A N 1
ATOM 1054 C CA . SER A 1 133 ? 15.237 3.297 1.771 1.00 91.06 133 SER A CA 1
ATOM 1055 C C . SER A 1 133 ? 15.632 4.463 0.853 1.00 91.06 133 SER A C 1
ATOM 1057 O O . SER A 1 133 ? 15.305 5.610 1.148 1.00 91.06 133 SER A O 1
ATOM 1059 N N . LYS A 1 134 ? 16.339 4.197 -0.253 1.00 94.44 134 LYS A N 1
ATOM 1060 C CA . LYS A 1 134 ? 16.716 5.199 -1.257 1.00 94.44 134 LYS A CA 1
ATOM 1061 C C . LYS A 1 134 ? 15.697 5.338 -2.388 1.00 94.44 134 LYS A C 1
ATOM 1063 O O . LYS A 1 134 ? 15.776 6.325 -3.108 1.00 94.44 134 LYS A O 1
ATOM 1068 N N . TYR A 1 135 ? 14.730 4.428 -2.530 1.00 95.44 135 TYR A N 1
ATOM 1069 C CA . TYR A 1 135 ? 13.783 4.450 -3.655 1.00 95.44 135 TYR A CA 1
ATOM 1070 C C . TYR A 1 135 ? 12.903 5.706 -3.663 1.00 95.44 135 TYR A C 1
ATOM 1072 O O . TYR A 1 135 ? 12.613 6.228 -4.731 1.00 95.44 135 TYR A O 1
ATOM 1080 N N . ALA A 1 136 ? 12.562 6.255 -2.490 1.00 94.00 136 ALA A N 1
ATOM 1081 C CA . ALA A 1 136 ? 11.861 7.541 -2.396 1.00 94.00 136 ALA A CA 1
ATOM 1082 C C . ALA A 1 136 ? 12.647 8.672 -3.079 1.00 94.00 136 ALA A C 1
ATOM 1084 O O . ALA A 1 136 ? 12.090 9.431 -3.861 1.00 94.00 136 ALA A O 1
ATOM 1085 N N . LYS A 1 137 ? 13.969 8.716 -2.870 1.00 93.62 137 LYS A N 1
ATOM 1086 C CA . LYS A 1 137 ? 14.829 9.722 -3.502 1.00 93.62 137 LYS A CA 1
ATOM 1087 C C . LYS A 1 137 ? 14.908 9.554 -5.010 1.00 93.62 137 LYS A C 1
ATOM 1089 O O . LYS A 1 137 ? 15.022 10.552 -5.701 1.00 93.62 137 LYS A O 1
ATOM 1094 N N . VAL A 1 138 ? 14.879 8.313 -5.505 1.00 92.50 138 VAL A N 1
ATOM 1095 C CA . VAL A 1 138 ? 14.831 8.027 -6.948 1.00 92.50 138 VAL A CA 1
ATOM 1096 C C . VAL A 1 138 ? 13.525 8.564 -7.532 1.00 92.50 138 VAL A C 1
ATOM 1098 O O . VAL A 1 138 ? 13.559 9.296 -8.514 1.00 92.50 138 VAL A O 1
ATOM 1101 N N . ALA A 1 139 ? 12.397 8.266 -6.882 1.00 94.44 139 ALA A N 1
ATOM 1102 C CA . ALA A 1 139 ? 11.079 8.741 -7.285 1.00 94.44 139 ALA A CA 1
ATOM 1103 C C . ALA A 1 139 ? 10.994 10.282 -7.312 1.00 94.44 139 ALA A C 1
ATOM 1105 O O . ALA A 1 139 ? 10.496 10.849 -8.272 1.00 94.44 139 ALA A O 1
ATOM 1106 N N . GLU A 1 140 ? 11.558 10.981 -6.324 1.00 93.38 140 GLU A N 1
ATOM 1107 C CA . GLU A 1 140 ? 11.570 12.456 -6.274 1.00 93.38 140 GLU A CA 1
ATOM 1108 C C . GLU A 1 140 ? 12.274 13.129 -7.474 1.00 93.38 140 GLU A C 1
ATOM 1110 O O . GLU A 1 140 ? 12.005 14.300 -7.768 1.00 93.38 140 GLU A O 1
ATOM 1115 N N . GLN A 1 141 ? 13.182 12.421 -8.159 1.00 93.38 141 GLN A N 1
ATOM 1116 C CA . GLN A 1 141 ? 13.921 12.969 -9.302 1.00 93.38 141 GLN A CA 1
ATOM 1117 C C . GLN A 1 141 ? 13.136 12.937 -10.614 1.00 93.38 141 GLN A C 1
ATOM 1119 O O . GLN A 1 141 ? 13.567 13.584 -11.565 1.00 93.38 141 GLN A O 1
ATOM 1124 N N . ILE A 1 142 ? 12.027 12.198 -10.687 1.00 94.62 142 ILE A N 1
ATOM 1125 C CA . ILE A 1 142 ? 11.312 11.942 -11.940 1.00 94.62 142 ILE A CA 1
ATOM 1126 C C . ILE A 1 142 ? 9.822 12.239 -11.774 1.00 94.62 142 ILE A C 1
ATOM 1128 O O . ILE A 1 142 ? 9.277 12.147 -10.679 1.00 94.62 142 ILE A O 1
ATOM 1132 N N . ASP A 1 143 ? 9.151 12.596 -12.862 1.00 93.75 143 ASP A N 1
ATOM 1133 C CA . ASP A 1 143 ? 7.683 12.673 -12.906 1.00 93.75 143 ASP A CA 1
ATOM 1134 C C . ASP A 1 143 ? 7.065 11.590 -13.802 1.00 93.75 143 ASP A C 1
ATOM 1136 O O . ASP A 1 143 ? 5.872 11.296 -13.696 1.00 93.75 143 ASP A O 1
ATOM 1140 N N . THR A 1 144 ? 7.885 10.965 -14.652 1.00 94.31 144 THR A N 1
ATOM 1141 C CA . THR A 1 144 ? 7.463 9.936 -15.599 1.00 94.31 144 THR A CA 1
ATOM 1142 C C . THR A 1 144 ? 8.519 8.833 -15.664 1.00 94.31 144 THR A C 1
ATOM 1144 O O . THR A 1 144 ? 9.712 9.100 -15.821 1.00 94.31 144 THR A O 1
ATOM 1147 N N . LEU A 1 145 ? 8.076 7.584 -15.539 1.00 95.31 145 LEU A N 1
ATOM 1148 C CA . LEU A 1 145 ? 8.885 6.377 -15.666 1.00 95.31 145 LEU A CA 1
ATOM 1149 C C . LEU A 1 145 ? 8.432 5.597 -16.903 1.00 95.31 145 LEU A C 1
ATOM 1151 O O . LEU A 1 145 ? 7.278 5.178 -16.983 1.00 95.31 145 LEU A O 1
ATOM 1155 N N . VAL A 1 146 ? 9.345 5.373 -17.843 1.00 94.69 146 VAL A N 1
ATOM 1156 C CA . VAL A 1 146 ? 9.133 4.520 -19.016 1.00 94.69 146 VAL A CA 1
ATOM 1157 C C . VAL A 1 146 ? 9.980 3.262 -18.857 1.00 94.69 146 VAL A C 1
ATOM 1159 O O . VAL A 1 146 ? 11.203 3.347 -18.729 1.00 94.69 146 VAL A O 1
ATOM 1162 N N . ILE A 1 147 ? 9.323 2.104 -18.836 1.00 95.75 147 ILE A N 1
ATOM 1163 C CA . ILE A 1 147 ? 9.966 0.799 -18.657 1.00 95.75 147 ILE A CA 1
ATOM 1164 C C . ILE A 1 147 ? 9.916 0.027 -19.971 1.00 95.75 147 ILE A C 1
ATOM 1166 O O . ILE A 1 147 ? 8.847 -0.393 -20.407 1.00 95.75 147 ILE A O 1
ATOM 1170 N N . GLU A 1 148 ? 11.068 -0.188 -20.589 1.00 94.75 148 GLU A N 1
ATOM 1171 C CA . GLU A 1 148 ? 11.149 -0.904 -21.860 1.00 94.75 148 GLU A CA 1
ATOM 1172 C C . GLU A 1 148 ? 11.361 -2.407 -21.654 1.00 94.75 148 GLU A C 1
ATOM 1174 O O . GLU A 1 148 ? 12.040 -2.819 -20.712 1.00 94.75 148 GLU A O 1
ATOM 1179 N N . ASP A 1 149 ? 10.824 -3.221 -22.562 1.00 95.31 149 ASP A N 1
ATOM 1180 C CA . ASP A 1 149 ? 11.033 -4.672 -22.615 1.00 95.31 149 ASP A CA 1
ATOM 1181 C C . ASP A 1 149 ? 10.644 -5.387 -21.307 1.00 95.31 149 ASP A C 1
ATOM 1183 O O . ASP A 1 149 ? 11.401 -6.196 -20.765 1.00 95.31 149 ASP A O 1
ATOM 1187 N N . VAL A 1 150 ? 9.459 -5.085 -20.768 1.00 96.69 150 VAL A N 1
ATOM 1188 C CA . VAL A 1 150 ? 8.936 -5.754 -19.570 1.00 96.69 150 VAL A CA 1
ATOM 1189 C C . VAL A 1 150 ? 8.824 -7.259 -19.817 1.00 96.69 150 VAL A C 1
ATOM 1191 O O . VAL A 1 150 ? 8.317 -7.716 -20.841 1.00 96.69 150 VAL A O 1
ATOM 1194 N N . TYR A 1 151 ? 9.268 -8.044 -18.840 1.00 97.00 151 TYR A N 1
ATOM 1195 C CA . TYR A 1 151 ? 9.155 -9.499 -18.807 1.00 97.00 151 TYR A CA 1
ATOM 1196 C C . TYR A 1 151 ? 8.690 -9.955 -17.422 1.00 97.00 151 TYR A C 1
ATOM 1198 O O . TYR A 1 151 ? 8.566 -9.156 -16.495 1.00 97.00 151 TYR A O 1
ATOM 1206 N N . GLN A 1 152 ? 8.389 -11.241 -17.272 1.00 97.56 152 GLN A N 1
ATOM 1207 C CA . GLN A 1 152 ? 7.953 -11.782 -15.990 1.00 97.56 152 GLN A CA 1
ATOM 1208 C C . GLN A 1 152 ? 9.125 -11.883 -15.004 1.00 97.56 152 GLN A C 1
ATOM 1210 O O . GLN A 1 152 ? 10.147 -12.486 -15.312 1.00 97.56 152 GLN A O 1
ATOM 1215 N N . ILE A 1 153 ? 8.959 -11.338 -13.799 1.00 97.44 153 ILE A N 1
ATOM 1216 C CA . ILE A 1 153 ? 9.942 -11.446 -12.720 1.00 97.44 153 ILE A CA 1
ATOM 1217 C C . ILE A 1 153 ? 9.835 -12.826 -12.061 1.00 97.44 153 ILE A C 1
ATOM 1219 O O . ILE A 1 153 ? 8.833 -13.136 -11.405 1.00 97.44 153 ILE A O 1
ATOM 1223 N N . ASP A 1 154 ? 10.901 -13.616 -12.183 1.00 93.81 154 ASP A N 1
ATOM 1224 C CA . ASP A 1 154 ? 11.007 -14.961 -11.609 1.00 93.81 154 ASP A CA 1
ATOM 1225 C C . ASP A 1 154 ? 11.505 -14.997 -10.163 1.00 93.81 154 ASP A C 1
ATOM 1227 O O . ASP A 1 154 ? 11.152 -15.914 -9.422 1.00 93.81 154 ASP A O 1
ATOM 1231 N N . ASP A 1 155 ? 12.326 -14.030 -9.745 1.00 95.56 155 ASP A N 1
ATOM 1232 C CA . ASP A 1 155 ? 12.899 -13.994 -8.398 1.00 95.56 155 ASP A CA 1
ATOM 1233 C C . ASP A 1 155 ? 12.013 -13.207 -7.421 1.00 95.56 155 ASP A C 1
ATOM 1235 O O . ASP A 1 155 ? 11.566 -12.086 -7.681 1.00 95.56 155 ASP A O 1
ATOM 1239 N N . GLN A 1 156 ? 11.753 -13.790 -6.249 1.00 93.75 156 GLN A N 1
ATOM 1240 C CA . GLN A 1 156 ? 10.846 -13.190 -5.273 1.00 93.75 156 GLN A CA 1
ATOM 1241 C C . GLN A 1 156 ? 11.409 -11.890 -4.681 1.00 93.75 156 GLN A C 1
ATOM 1243 O O . GLN A 1 156 ? 10.652 -10.942 -4.450 1.00 93.75 156 GLN A O 1
ATOM 1248 N N . PHE A 1 157 ? 12.722 -11.815 -4.443 1.00 94.75 157 PHE A N 1
ATOM 1249 C CA . PHE A 1 157 ? 13.353 -10.630 -3.864 1.00 94.75 157 PHE A CA 1
ATOM 1250 C C . PHE A 1 157 ? 13.398 -9.475 -4.861 1.00 94.75 157 PHE A C 1
ATOM 1252 O O . PHE A 1 157 ? 13.136 -8.332 -4.480 1.00 94.75 157 PHE A O 1
ATOM 1259 N N . GLU A 1 158 ? 13.680 -9.765 -6.128 1.00 96.38 158 GLU A N 1
ATOM 1260 C CA . GLU A 1 158 ? 13.580 -8.813 -7.230 1.00 96.38 158 GLU A CA 1
ATOM 1261 C C . GLU A 1 158 ? 12.156 -8.264 -7.357 1.00 96.38 158 GLU A C 1
ATOM 1263 O O . GLU A 1 158 ? 11.958 -7.046 -7.331 1.00 96.38 158 GLU A O 1
ATOM 1268 N N . GLY A 1 159 ? 11.152 -9.146 -7.341 1.00 96.69 159 GLY A N 1
ATOM 1269 C CA . GLY A 1 159 ? 9.747 -8.745 -7.382 1.00 96.69 159 GLY A CA 1
ATOM 1270 C C . GLY A 1 159 ? 9.369 -7.841 -6.209 1.00 96.69 159 GLY A C 1
ATOM 1271 O O . GLY A 1 159 ? 8.710 -6.822 -6.394 1.00 96.69 159 GLY A O 1
ATOM 1272 N N . LEU A 1 160 ? 9.831 -8.153 -4.996 1.00 96.62 160 LEU A N 1
ATOM 1273 C CA . LEU A 1 160 ? 9.583 -7.318 -3.818 1.00 96.62 160 LEU A CA 1
ATOM 1274 C C . LEU A 1 160 ? 10.303 -5.963 -3.872 1.00 96.62 160 LEU A C 1
ATOM 1276 O O . LEU A 1 160 ? 9.759 -4.977 -3.375 1.00 96.62 160 LEU A O 1
ATOM 1280 N N . ARG A 1 161 ? 11.498 -5.880 -4.469 1.00 97.44 161 ARG A N 1
ATOM 1281 C CA . ARG A 1 161 ? 12.169 -4.591 -4.711 1.00 97.44 161 ARG A CA 1
ATOM 1282 C C . ARG A 1 161 ? 11.391 -3.751 -5.714 1.00 97.44 161 ARG A C 1
ATOM 1284 O O . ARG A 1 161 ? 11.195 -2.564 -5.461 1.00 97.44 161 ARG A O 1
ATOM 1291 N N . PHE A 1 162 ? 10.906 -4.364 -6.793 1.00 98.06 162 PHE A N 1
ATOM 1292 C CA . PHE A 1 162 ? 10.062 -3.684 -7.770 1.00 98.06 162 PHE A CA 1
ATOM 1293 C C . PHE A 1 162 ? 8.769 -3.169 -7.123 1.00 98.06 162 PHE A C 1
ATOM 1295 O O . PHE A 1 162 ? 8.456 -1.990 -7.257 1.00 98.06 162 PHE A O 1
ATOM 1302 N N . VAL A 1 163 ? 8.092 -3.983 -6.302 1.00 98.00 163 VAL A N 1
ATOM 1303 C CA . VAL A 1 163 ? 6.936 -3.538 -5.500 1.00 98.00 163 VAL A CA 1
ATOM 1304 C C . VAL A 1 163 ? 7.283 -2.311 -4.648 1.00 98.00 163 VAL A C 1
ATOM 1306 O O . VAL A 1 163 ? 6.550 -1.325 -4.663 1.00 98.00 163 VAL A O 1
ATOM 1309 N N . SER A 1 164 ? 8.408 -2.341 -3.929 1.00 97.44 164 SER A N 1
ATOM 1310 C CA . SER A 1 164 ? 8.842 -1.209 -3.103 1.00 97.44 164 SER A CA 1
ATOM 1311 C C . SER A 1 164 ? 9.124 0.057 -3.921 1.00 97.44 164 SER A C 1
ATOM 1313 O O . SER A 1 164 ? 8.872 1.153 -3.426 1.00 97.44 164 SER A O 1
ATOM 1315 N N . LEU A 1 165 ? 9.642 -0.062 -5.149 1.00 97.62 165 LEU A N 1
ATOM 1316 C CA . LEU A 1 165 ? 9.801 1.081 -6.053 1.00 97.62 165 LEU A CA 1
ATOM 1317 C C . LEU A 1 165 ? 8.431 1.642 -6.458 1.00 97.62 165 LEU A C 1
ATOM 1319 O O . LEU A 1 165 ? 8.198 2.836 -6.293 1.00 97.62 165 LEU A O 1
ATOM 1323 N N . ILE A 1 166 ? 7.516 0.785 -6.922 1.00 97.88 166 ILE A N 1
ATOM 1324 C CA . ILE A 1 166 ? 6.162 1.173 -7.349 1.00 97.88 166 ILE A CA 1
ATOM 1325 C C . ILE A 1 166 ? 5.395 1.882 -6.234 1.00 97.88 166 ILE A C 1
ATOM 1327 O O . ILE A 1 166 ? 4.699 2.863 -6.488 1.00 97.88 166 ILE A O 1
ATOM 1331 N N . ASP A 1 167 ? 5.556 1.434 -4.990 1.00 96.50 167 ASP A N 1
ATOM 1332 C CA . ASP A 1 167 ? 4.960 2.085 -3.827 1.00 96.50 167 ASP A CA 1
ATOM 1333 C C . ASP A 1 167 ? 5.425 3.544 -3.687 1.00 96.50 167 ASP A C 1
ATOM 1335 O O . ASP A 1 167 ? 4.607 4.432 -3.447 1.00 96.50 167 ASP A O 1
ATOM 1339 N N . ARG A 1 168 ? 6.723 3.803 -3.890 1.00 97.50 168 ARG A N 1
ATOM 1340 C CA . ARG A 1 168 ? 7.298 5.156 -3.847 1.00 97.50 168 ARG A CA 1
ATOM 1341 C C . ARG A 1 168 ? 6.896 5.992 -5.055 1.00 97.50 168 ARG A C 1
ATOM 1343 O O . ARG A 1 168 ? 6.605 7.172 -4.890 1.00 97.50 168 ARG A O 1
ATOM 1350 N N . CYS A 1 169 ? 6.833 5.390 -6.240 1.00 97.00 169 CYS A N 1
ATOM 1351 C CA . CYS A 1 169 ? 6.378 6.081 -7.442 1.00 97.00 169 CYS A CA 1
ATOM 1352 C C . CYS A 1 169 ? 4.923 6.540 -7.325 1.00 97.00 169 CYS A C 1
ATOM 1354 O O . CYS A 1 169 ? 4.609 7.679 -7.661 1.00 97.00 169 CYS A O 1
ATOM 1356 N N . TYR A 1 170 ? 4.062 5.688 -6.770 1.00 96.50 170 TYR A N 1
ATOM 1357 C CA . TYR A 1 170 ? 2.652 5.997 -6.559 1.00 96.50 170 TYR A CA 1
ATOM 1358 C C . TYR A 1 170 ? 2.457 7.144 -5.565 1.00 96.50 170 TYR A C 1
ATOM 1360 O O . TYR A 1 170 ? 1.689 8.065 -5.823 1.00 96.50 170 TYR A O 1
ATOM 1368 N N . GLU A 1 171 ? 3.184 7.121 -4.446 1.00 94.75 171 GLU A N 1
ATOM 1369 C CA . GLU A 1 171 ? 3.152 8.199 -3.447 1.00 94.75 171 GLU A CA 1
ATOM 1370 C C . GLU A 1 171 ? 3.652 9.538 -4.007 1.00 94.75 171 GLU A C 1
ATOM 1372 O O . GLU A 1 171 ? 3.145 10.589 -3.619 1.00 94.75 171 GLU A O 1
ATOM 1377 N N . ALA A 1 172 ? 4.615 9.502 -4.932 1.00 94.75 172 ALA A N 1
ATOM 1378 C CA . ALA A 1 172 ? 5.149 10.681 -5.610 1.00 94.75 172 ALA A CA 1
ATOM 1379 C C . ALA A 1 172 ? 4.299 11.145 -6.812 1.00 94.75 172 ALA A C 1
ATOM 1381 O O . ALA A 1 172 ? 4.611 12.175 -7.407 1.00 94.75 172 ALA A O 1
ATOM 1382 N N . GLY A 1 173 ? 3.235 10.417 -7.173 1.00 94.88 173 GLY A N 1
ATOM 1383 C CA . GLY A 1 173 ? 2.372 10.750 -8.311 1.00 94.88 173 GLY A CA 1
ATOM 1384 C C . GLY A 1 173 ? 3.044 10.581 -9.678 1.00 94.88 173 GLY A C 1
ATOM 1385 O O . GLY A 1 173 ? 2.715 11.308 -10.612 1.00 94.88 173 GLY A O 1
ATOM 1386 N N . ILE A 1 174 ? 3.996 9.651 -9.792 1.00 94.88 174 ILE A N 1
ATOM 1387 C CA . ILE A 1 174 ? 4.737 9.386 -11.031 1.00 94.88 174 ILE A CA 1
ATOM 1388 C C . ILE A 1 174 ? 3.838 8.672 -12.037 1.00 94.88 174 ILE A C 1
ATOM 1390 O O . ILE A 1 174 ? 3.151 7.712 -11.687 1.00 94.88 174 ILE A O 1
ATOM 1394 N N . ARG A 1 175 ? 3.888 9.100 -13.300 1.00 93.88 175 ARG A N 1
ATOM 1395 C CA . ARG A 1 175 ? 3.244 8.383 -14.408 1.00 93.88 175 ARG A CA 1
ATOM 1396 C C . ARG A 1 175 ? 4.113 7.231 -14.881 1.00 93.88 175 ARG A C 1
ATOM 1398 O O . ARG A 1 175 ? 5.327 7.385 -14.993 1.00 93.88 175 ARG A O 1
ATOM 1405 N N . VAL A 1 176 ? 3.498 6.094 -15.184 1.00 94.19 176 VAL A N 1
ATOM 1406 C CA . VAL A 1 176 ? 4.203 4.908 -15.677 1.00 94.19 176 VAL A CA 1
ATOM 1407 C C . VAL A 1 176 ? 3.721 4.553 -17.074 1.00 94.19 176 VAL A C 1
ATOM 1409 O O . VAL A 1 176 ? 2.523 4.410 -17.312 1.00 94.19 176 VAL A O 1
ATOM 1412 N N . HIS A 1 177 ? 4.678 4.343 -17.971 1.00 93.56 177 HIS A N 1
ATOM 1413 C CA . HIS A 1 177 ? 4.457 3.740 -19.276 1.00 93.56 177 HIS A CA 1
ATOM 1414 C C . HIS A 1 177 ? 5.394 2.548 -19.465 1.00 93.56 177 HIS A C 1
ATOM 1416 O O . HIS A 1 177 ? 6.448 2.475 -18.830 1.00 93.56 177 HIS A O 1
ATOM 1422 N N . PHE A 1 178 ? 5.017 1.603 -20.322 1.00 94.62 178 PHE A N 1
ATOM 1423 C CA . PHE A 1 178 ? 5.805 0.394 -20.519 1.00 94.62 178 PHE A CA 1
ATOM 1424 C C . PHE A 1 178 ? 5.693 -0.176 -21.935 1.00 94.62 178 PHE A C 1
ATOM 1426 O O . PHE A 1 178 ? 4.705 0.085 -22.627 1.00 94.62 178 PHE A O 1
ATOM 1433 N N . THR A 1 179 ? 6.693 -0.978 -22.311 1.00 93.94 179 THR A N 1
ATOM 1434 C CA . THR A 1 179 ? 6.681 -1.876 -23.477 1.00 93.94 179 THR A CA 1
ATOM 1435 C C . THR A 1 179 ? 6.912 -3.336 -23.067 1.00 93.94 179 THR A C 1
ATOM 1437 O O . THR A 1 179 ? 7.380 -3.596 -21.959 1.00 93.94 179 THR A O 1
ATOM 1440 N N . GLY A 1 180 ? 6.588 -4.303 -23.926 1.00 92.81 180 GLY A N 1
ATOM 1441 C CA . GLY A 1 180 ? 6.783 -5.736 -23.703 1.00 92.81 180 GLY A CA 1
ATOM 1442 C C . GLY A 1 180 ? 5.581 -6.446 -23.071 1.00 92.81 180 GLY A C 1
ATOM 1443 O O . GLY A 1 180 ? 4.435 -6.299 -23.487 1.00 92.81 180 GLY A O 1
ATOM 1444 N N . MET A 1 181 ? 5.838 -7.298 -22.080 1.00 92.44 181 MET A N 1
ATOM 1445 C CA . MET A 1 181 ? 4.795 -8.061 -21.397 1.00 92.44 181 MET A CA 1
ATOM 1446 C C . MET A 1 181 ? 3.833 -7.137 -20.642 1.00 92.44 181 MET A C 1
ATOM 1448 O O . MET A 1 181 ? 4.246 -6.200 -19.960 1.00 92.44 181 MET A O 1
ATOM 1452 N N . LEU A 1 182 ? 2.537 -7.463 -20.684 1.00 90.94 182 LEU A N 1
ATOM 1453 C CA . LEU A 1 182 ? 1.532 -6.765 -19.887 1.00 90.94 182 LEU A CA 1
ATOM 1454 C C . LEU A 1 182 ? 1.881 -6.804 -18.396 1.00 90.94 182 LEU A C 1
ATOM 1456 O O . LEU A 1 182 ? 2.108 -7.873 -17.822 1.00 90.94 182 LEU A O 1
ATOM 1460 N N . LEU A 1 183 ? 1.811 -5.639 -17.748 1.00 92.50 183 LEU A N 1
ATOM 1461 C CA . LEU A 1 183 ? 2.091 -5.502 -16.318 1.00 92.50 183 LEU A CA 1
ATOM 1462 C C . LEU A 1 183 ? 1.187 -6.377 -15.436 1.00 92.50 183 LEU A C 1
ATOM 1464 O O . LEU A 1 183 ? 1.601 -6.756 -14.346 1.00 92.50 183 LEU A O 1
ATOM 1468 N N . SER A 1 184 ? 0.002 -6.786 -15.905 1.00 90.25 184 SER A N 1
ATOM 1469 C CA . SER A 1 184 ? -0.857 -7.758 -15.204 1.00 90.25 184 SER A CA 1
ATOM 1470 C C . SER A 1 184 ? -0.188 -9.116 -14.976 1.00 90.25 184 SER A C 1
ATOM 1472 O O . SER A 1 184 ? -0.593 -9.836 -14.068 1.00 90.25 184 SER A O 1
ATOM 1474 N N . SER A 1 185 ? 0.822 -9.457 -15.781 1.00 91.38 185 SER A N 1
ATOM 1475 C CA . SER A 1 185 ? 1.550 -10.733 -15.742 1.00 91.38 185 SER A CA 1
ATOM 1476 C C . SER A 1 185 ? 3.013 -10.582 -15.304 1.00 91.38 185 SER A C 1
ATOM 1478 O O . SER A 1 185 ? 3.761 -11.560 -15.321 1.00 91.38 185 SER A O 1
ATOM 1480 N N . VAL A 1 186 ? 3.424 -9.375 -14.881 1.00 95.75 186 VAL A N 1
ATOM 1481 C CA . VAL A 1 186 ? 4.818 -9.065 -14.507 1.00 95.75 186 VAL A CA 1
ATOM 1482 C C . VAL A 1 186 ? 5.299 -9.867 -13.300 1.00 95.75 186 VAL A C 1
ATOM 1484 O O . VAL A 1 186 ? 6.482 -10.168 -13.187 1.00 95.75 186 VAL A O 1
ATOM 1487 N N . PHE A 1 187 ? 4.394 -10.243 -12.396 1.00 95.81 187 PHE A N 1
ATOM 1488 C CA . PHE A 1 187 ? 4.709 -11.102 -11.261 1.00 95.81 187 PHE A CA 1
ATOM 1489 C C . PHE A 1 187 ? 4.281 -12.532 -11.551 1.00 95.81 187 PHE A C 1
ATOM 1491 O O . PHE A 1 187 ? 3.184 -12.778 -12.052 1.00 95.81 187 PHE A O 1
ATOM 1498 N N . ARG A 1 188 ? 5.136 -13.478 -11.177 1.00 92.81 188 ARG A N 1
ATOM 1499 C CA . ARG A 1 188 ? 4.850 -14.900 -11.307 1.00 92.81 188 ARG A CA 1
ATOM 1500 C C . ARG A 1 188 ? 3.670 -15.335 -10.433 1.00 92.81 188 ARG A C 1
ATOM 1502 O O . ARG A 1 188 ? 3.512 -14.868 -9.303 1.00 92.81 188 ARG A O 1
ATOM 1509 N N . GLU A 1 189 ? 2.832 -16.230 -10.950 1.00 87.56 189 GLU A N 1
ATOM 1510 C CA . GLU A 1 189 ? 1.555 -16.601 -10.317 1.00 87.56 189 GLU A CA 1
ATOM 1511 C C . GLU A 1 189 ? 1.741 -17.197 -8.911 1.00 87.56 189 GLU A C 1
ATOM 1513 O O . GLU A 1 189 ? 0.993 -16.877 -7.990 1.00 87.56 189 GLU A O 1
ATOM 1518 N N . ASP A 1 190 ? 2.779 -18.005 -8.701 1.00 87.06 190 ASP A N 1
ATOM 1519 C CA . ASP A 1 190 ? 3.110 -18.591 -7.399 1.00 87.06 190 ASP A CA 1
ATOM 1520 C C . ASP A 1 190 ? 3.522 -17.534 -6.361 1.00 87.06 190 ASP A C 1
ATOM 1522 O O . ASP A 1 190 ? 3.193 -17.656 -5.180 1.00 87.06 190 ASP A O 1
ATOM 1526 N N . HIS A 1 191 ? 4.166 -16.445 -6.787 1.00 89.69 191 HIS A N 1
ATOM 1527 C CA . HIS A 1 191 ? 4.445 -15.302 -5.918 1.00 89.69 191 HIS A CA 1
ATOM 1528 C C . HIS A 1 191 ? 3.168 -14.545 -5.552 1.00 89.69 191 HIS A C 1
ATOM 1530 O O . HIS A 1 191 ? 2.974 -14.184 -4.385 1.00 89.69 191 HIS A O 1
ATOM 1536 N N . VAL A 1 192 ? 2.281 -14.338 -6.530 1.00 86.50 192 VAL A N 1
ATOM 1537 C CA . VAL A 1 192 ? 0.982 -13.681 -6.329 1.00 86.50 192 VAL A CA 1
ATOM 1538 C C . VAL A 1 192 ? 0.079 -14.512 -5.416 1.00 86.50 192 VAL A C 1
ATOM 1540 O O . VAL A 1 192 ? -0.664 -13.940 -4.624 1.00 86.50 192 VAL A O 1
ATOM 1543 N N . GLN A 1 193 ? 0.164 -15.840 -5.456 1.00 84.25 193 GLN A N 1
ATOM 1544 C CA . GLN A 1 193 ? -0.579 -16.736 -4.562 1.00 84.25 193 GLN A CA 1
ATOM 1545 C C . GLN A 1 193 ? 0.136 -17.007 -3.225 1.00 84.25 193 GLN A C 1
ATOM 1547 O O . GLN A 1 193 ? -0.459 -17.581 -2.314 1.00 84.25 193 GLN A O 1
ATOM 1552 N N . GLY A 1 194 ? 1.390 -16.575 -3.083 1.00 84.31 194 GLY A N 1
ATOM 1553 C CA . GLY A 1 194 ? 2.225 -16.822 -1.911 1.00 84.31 194 GLY A CA 1
ATOM 1554 C C . GLY A 1 194 ? 2.029 -15.840 -0.748 1.00 84.31 194 GLY A C 1
ATOM 1555 O O . GLY A 1 194 ? 1.115 -15.014 -0.710 1.00 84.31 194 GLY A O 1
ATOM 1556 N N . ALA A 1 195 ? 2.954 -15.889 0.217 1.00 82.12 195 ALA A N 1
ATOM 1557 C CA . ALA A 1 195 ? 2.898 -15.111 1.464 1.00 82.12 195 ALA A CA 1
ATOM 1558 C C . ALA A 1 195 ? 2.826 -13.582 1.262 1.00 82.12 195 ALA A C 1
ATOM 1560 O O . ALA A 1 195 ? 2.302 -12.859 2.111 1.00 82.12 195 ALA A O 1
ATOM 1561 N N . TYR A 1 196 ? 3.322 -13.075 0.129 1.00 89.69 196 TYR A N 1
ATOM 1562 C CA . TYR A 1 196 ? 3.319 -11.648 -0.201 1.00 89.69 196 TYR A CA 1
ATOM 1563 C C . TYR A 1 196 ? 2.197 -11.240 -1.163 1.00 89.69 196 TYR A C 1
ATOM 1565 O O . TYR A 1 196 ? 2.228 -10.122 -1.677 1.00 89.69 196 TYR A O 1
ATOM 1573 N N . ARG A 1 197 ? 1.171 -12.082 -1.359 1.00 87.25 197 ARG A N 1
ATOM 1574 C CA . ARG A 1 197 ? 0.003 -11.821 -2.221 1.00 87.25 197 ARG A CA 1
ATOM 1575 C C . ARG A 1 197 ? -0.515 -10.385 -2.155 1.00 87.25 197 ARG A C 1
ATOM 1577 O O . ARG A 1 197 ? -0.647 -9.716 -3.176 1.00 87.25 197 ARG A O 1
ATOM 1584 N N . LYS A 1 198 ? -0.765 -9.880 -0.939 1.00 85.38 198 LYS A N 1
ATOM 1585 C CA . LYS A 1 198 ? -1.283 -8.517 -0.719 1.00 85.38 198 LYS A CA 1
ATOM 1586 C C . LYS A 1 198 ? -0.366 -7.438 -1.309 1.00 85.38 198 LYS A C 1
ATOM 1588 O O . LYS A 1 198 ? -0.863 -6.440 -1.819 1.00 85.38 198 LYS A O 1
ATOM 1593 N N . LYS A 1 199 ? 0.956 -7.631 -1.254 1.00 91.19 199 LYS A N 1
ATOM 1594 C CA . LYS A 1 199 ? 1.945 -6.682 -1.784 1.00 91.19 199 LYS A CA 1
ATOM 1595 C C . LYS A 1 199 ? 1.923 -6.652 -3.313 1.00 91.19 199 LYS A C 1
ATOM 1597 O O . LYS A 1 199 ? 1.866 -5.565 -3.880 1.00 91.19 199 LYS A O 1
ATOM 1602 N N . TYR A 1 200 ? 1.896 -7.816 -3.963 1.00 94.25 200 TYR A N 1
ATOM 1603 C CA . TYR A 1 200 ? 1.848 -7.903 -5.426 1.00 94.25 200 TYR A CA 1
ATOM 1604 C C . TYR A 1 200 ? 0.548 -7.334 -5.995 1.00 94.25 200 TYR A C 1
ATOM 1606 O O . TYR A 1 200 ? 0.593 -6.470 -6.864 1.00 94.25 200 TYR A O 1
ATOM 1614 N N . LEU A 1 201 ? -0.608 -7.722 -5.445 1.00 90.88 201 LEU A N 1
ATOM 1615 C CA . LEU A 1 201 ? -1.900 -7.186 -5.892 1.00 90.88 201 LEU A CA 1
ATOM 1616 C C . LEU A 1 201 ? -1.998 -5.667 -5.688 1.00 90.8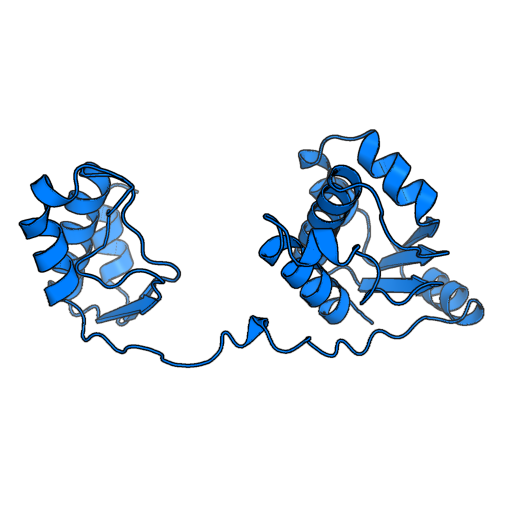8 201 LEU A C 1
ATOM 1618 O O . LEU A 1 201 ? -2.485 -4.949 -6.559 1.00 90.88 201 LEU A O 1
ATOM 1622 N N . ARG A 1 202 ? -1.478 -5.153 -4.566 1.00 92.31 202 ARG A N 1
ATOM 1623 C CA . ARG A 1 202 ? -1.396 -3.706 -4.324 1.00 92.31 202 ARG A CA 1
ATOM 1624 C C . ARG A 1 202 ? -0.508 -3.007 -5.353 1.00 92.31 202 ARG A C 1
ATOM 1626 O O . ARG A 1 202 ? -0.871 -1.935 -5.825 1.00 92.31 202 ARG A O 1
ATOM 1633 N N . SER A 1 203 ? 0.632 -3.600 -5.700 1.00 96.31 203 SER A N 1
ATOM 1634 C CA . SER A 1 203 ? 1.539 -3.058 -6.715 1.00 96.31 203 SER A CA 1
ATOM 1635 C C . SER A 1 203 ? 0.882 -3.007 -8.096 1.00 96.31 203 SER A C 1
AT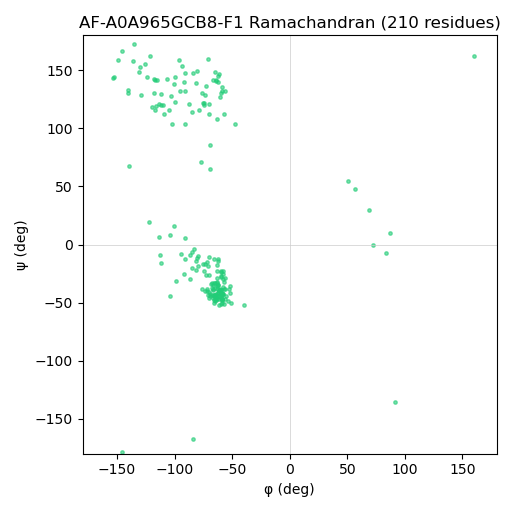OM 1637 O O . SER A 1 203 ? 0.931 -1.958 -8.731 1.00 96.31 203 SER A O 1
ATOM 1639 N N . LEU A 1 204 ? 0.171 -4.061 -8.513 1.00 94.38 204 LEU A N 1
ATOM 1640 C CA . LEU A 1 204 ? -0.595 -4.068 -9.768 1.00 94.38 204 LEU A CA 1
ATOM 1641 C C . LEU A 1 204 ? -1.671 -2.973 -9.791 1.00 94.38 204 LEU A C 1
ATOM 1643 O O . LEU A 1 204 ? -1.781 -2.228 -10.762 1.00 94.38 204 LEU A O 1
ATOM 1647 N N . SER A 1 205 ? -2.406 -2.803 -8.689 1.00 91.88 205 SER A N 1
ATOM 1648 C CA . SER A 1 205 ? -3.384 -1.718 -8.562 1.00 91.88 205 SER A CA 1
ATOM 1649 C C . SER A 1 205 ? -2.754 -0.333 -8.695 1.00 91.88 205 SER A C 1
ATOM 1651 O O . SER A 1 205 ? -3.355 0.558 -9.290 1.00 91.88 205 SER A O 1
ATOM 1653 N N . ARG A 1 206 ? -1.560 -0.137 -8.128 1.00 95.50 206 ARG A N 1
ATOM 1654 C CA . ARG A 1 206 ? -0.827 1.132 -8.201 1.00 95.50 206 ARG A CA 1
ATOM 1655 C C . ARG A 1 206 ? -0.291 1.392 -9.600 1.00 95.50 206 ARG A C 1
ATOM 1657 O O . ARG A 1 206 ? -0.445 2.502 -10.087 1.00 95.50 206 ARG A O 1
ATOM 1664 N N . LEU A 1 207 ? 0.274 0.378 -10.251 1.00 95.44 207 LEU A N 1
ATOM 1665 C CA . LEU A 1 207 ? 0.716 0.458 -11.644 1.00 95.44 207 LEU A CA 1
ATOM 1666 C C . LEU A 1 207 ? -0.431 0.878 -12.565 1.00 95.44 207 LEU A C 1
ATOM 1668 O O . LEU A 1 207 ? -0.263 1.802 -13.350 1.00 95.44 207 LEU A O 1
ATOM 1672 N N . SER A 1 208 ? -1.606 0.261 -12.416 1.00 92.56 208 SER A N 1
ATOM 1673 C CA . SER A 1 208 ? -2.784 0.615 -13.215 1.00 92.56 208 SER A CA 1
ATOM 1674 C C . SER A 1 208 ? -3.251 2.051 -12.955 1.00 92.56 208 SER A C 1
ATOM 1676 O O . SER A 1 208 ? -3.617 2.750 -13.890 1.00 92.56 208 SER A O 1
ATOM 1678 N N . ALA A 1 209 ? -3.191 2.526 -11.708 1.00 91.56 209 ALA A N 1
ATOM 1679 C CA . ALA A 1 209 ? -3.559 3.901 -11.366 1.00 91.56 209 ALA A CA 1
ATOM 1680 C C . ALA A 1 209 ? -2.539 4.957 -11.835 1.00 91.56 209 ALA A C 1
ATOM 1682 O O . ALA A 1 209 ? -2.908 6.112 -12.028 1.00 91.56 209 ALA A O 1
ATOM 1683 N N . MET A 1 210 ? -1.266 4.580 -11.986 1.00 93.56 210 MET A N 1
ATOM 1684 C CA . MET A 1 210 ? -0.201 5.452 -12.501 1.00 93.56 210 MET A CA 1
ATOM 1685 C C . MET A 1 210 ? -0.126 5.465 -14.026 1.00 93.56 210 MET A C 1
ATOM 1687 O O . MET A 1 210 ? 0.664 6.222 -14.592 1.00 93.56 210 MET A O 1
ATOM 1691 N N . GLN A 1 211 ? -0.901 4.614 -14.691 1.00 86.00 211 GLN A N 1
ATOM 1692 C CA . GLN A 1 211 ? -0.894 4.541 -16.133 1.00 86.00 211 GLN A CA 1
ATOM 1693 C C . GLN A 1 211 ? -1.540 5.794 -16.738 1.00 86.00 211 GLN A C 1
ATOM 1695 O O . GLN A 1 211 ? -2.695 6.108 -16.447 1.00 86.00 211 GLN A O 1
ATOM 1700 N N . GLY A 1 212 ? -0.759 6.509 -17.553 1.00 65.69 212 GLY A N 1
ATOM 1701 C CA . GLY A 1 212 ? -1.164 7.716 -18.281 1.00 65.69 212 GLY A CA 1
ATOM 1702 C C . GLY A 1 212 ? -1.505 7.448 -19.737 1.00 65.69 212 GLY A C 1
ATOM 1703 O O . GLY A 1 212 ? -0.794 6.631 -20.366 1.00 65.69 212 GLY A O 1
#

Solvent-accessible surface area (backbone atoms only — not comparable to full-atom values): 12289 Å² total; per-residue (Å²): 127,57,72,72,54,46,51,60,63,58,45,75,41,63,66,49,78,42,75,73,57,78,40,66,44,71,67,59,42,54,52,48,39,49,51,54,50,58,31,42,76,62,62,30,42,78,47,74,40,53,98,54,60,54,87,51,50,21,63,94,54,45,76,33,81,83,43,46,69,52,37,48,56,46,37,72,78,53,86,87,78,84,86,83,74,77,64,77,84,68,51,79,74,83,66,90,69,71,73,56,58,72,78,56,50,56,54,50,55,73,72,44,98,32,63,45,77,40,45,37,69,57,50,54,54,52,56,72,77,47,66,75,89,48,39,53,63,58,31,73,66,38,51,32,40,36,34,34,64,32,59,66,42,84,49,69,67,62,46,51,51,52,36,54,41,49,55,30,27,52,76,66,66,27,32,41,48,37,28,69,51,57,67,91,54,30,59,42,67,70,56,49,73,36,98,51,22,71,55,50,55,50,34,49,55,43,52,56,70,25,48,116

Radius of gyration: 22.73 Å; Cα contacts (8 Å, |Δi|>4): 257; chains: 1; bounding box: 45×37×63 Å

Mean predicted aligned error: 12.77 Å

Foldseek 3Di:
DDLVVVLVVLLVDQEDEEEADADQDDVSLVSVLVSLVSSVVSNHAYHYDHPDQLQCGCPVRDPCVVVSVSSVSVNVSDDDDDDDDDPPLPPLPPQPFDADDPVVVVVVVVPFPFEDEDEQVVVLVVLVVDDLVCLLVVLVRHQEYEYEAQDADPDLVSLVSLLSNLVSNLVSLHAYHYDHDGLSRNYPPCSCVDPCVVSSSVSSVSNSVSHD

Sequence (212 aa):
LGFAEAVTQFSKYKLLCIDEFELDDPGDTMIMSRFLKELSAKGVRFATTSNTPPAALGEGRFAAEGFQREIQSVASQFVICRIEGEDYRHRKAEYDFREIESPRIEELVGSSERVLVSKFSELLAFLSTIHQSKYAKVAEQIDTLVIEDVYQIDDQFEGLRFVSLIDRCYEAGIRVHFTGMLLSSVFREDHVQGAYRKKYLRSLSRLSAMQG

Nearest PDB structures (foldseek):
  2vrc-assembly1_D  TM=4.404E-01  e=4.374E-01  Citrobacter sp. MY-5
  2vrc-assembly1_C  TM=5.659E-01  e=2.308E+00  Citrobacter sp. MY-5
  1jqj-assembly2_D  TM=3.429E-01  e=1.835E+00  Escherichia coli
  6vw9-assembly1_A-2  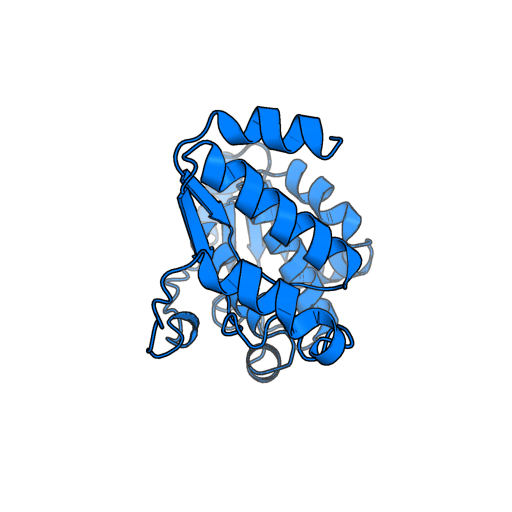TM=2.777E-01  e=2.904E+00  Caenorhabditis elegans
  4hjr-assembly1_A  TM=2.564E-01  e=8.634E+00  Methanocaldococcus jannaschii DSM 2661

pLDDT: mean 88.19, std 9.91, range [47.06, 98.06]

Secondary structure (DSSP, 8-state):
--HHHHHHHHTT-SEEEESS----SHHHHHHHHHHHHHHHHTT-EEEE--SS-GGGTTTTTS-GGGGHHHHHHHHTT-------S--GGGS-------PPPHHHHHHHHHH-SSEEEEEHHHHHHHHHHS-GGGHHHHHHT-SEEEEEEE--B--HHHHHHHHHHHHHHHHTT-EEEEEES-GGGSB-HHHHHSTTHHHHHHHHHHHHHHB-